Protein AF-A0A7W1PWN9-F1 (afdb_monomer_lite)

Structure (mmCIF, N/CA/C/O backbone):
data_AF-A0A7W1PWN9-F1
#
_entry.id   AF-A0A7W1PWN9-F1
#
loop_
_atom_site.group_PDB
_atom_site.id
_atom_site.type_symbol
_atom_site.label_atom_id
_atom_site.label_alt_id
_atom_site.label_comp_id
_atom_site.label_asym_id
_atom_site.label_entity_id
_atom_site.label_seq_id
_atom_site.pdbx_PDB_ins_code
_atom_site.Cartn_x
_atom_site.Cartn_y
_atom_site.Cartn_z
_atom_site.occupancy
_atom_site.B_iso_or_equiv
_atom_site.auth_seq_id
_atom_site.auth_comp_id
_atom_site.auth_asym_id
_atom_site.auth_atom_id
_atom_site.pdbx_PDB_model_num
ATOM 1 N N . MET A 1 1 ? 19.430 -50.208 18.949 1.00 43.25 1 MET A N 1
ATOM 2 C CA . MET A 1 1 ? 19.069 -48.952 19.650 1.00 43.25 1 MET A CA 1
ATOM 3 C C . MET A 1 1 ? 19.748 -47.761 18.970 1.00 43.25 1 MET A C 1
ATOM 5 O O . MET A 1 1 ? 20.871 -47.446 19.319 1.00 43.25 1 MET A O 1
ATOM 9 N N . LYS A 1 2 ? 19.120 -47.139 17.961 1.00 45.81 2 LYS A N 1
ATOM 10 C CA . LYS A 1 2 ? 19.575 -45.882 17.320 1.00 45.81 2 LYS A CA 1
ATOM 11 C C . LYS A 1 2 ? 18.376 -45.198 16.641 1.00 45.81 2 LYS A C 1
ATOM 13 O O . LYS A 1 2 ? 18.218 -45.315 15.436 1.00 45.81 2 LYS A O 1
ATOM 18 N N . LYS A 1 3 ? 17.477 -44.571 17.411 1.00 45.66 3 LYS A N 1
ATOM 19 C CA . LYS A 1 3 ? 16.342 -43.772 16.882 1.00 45.66 3 LYS A CA 1
ATOM 20 C C . LYS A 1 3 ? 15.897 -42.646 17.838 1.00 45.66 3 LYS A C 1
ATOM 22 O O . LYS A 1 3 ? 14.710 -42.392 17.971 1.00 45.66 3 LYS A O 1
ATOM 27 N N . GLN A 1 4 ? 16.824 -41.978 18.530 1.00 49.12 4 GLN A N 1
ATOM 28 C CA . GLN A 1 4 ? 16.455 -40.858 19.421 1.00 49.12 4 GLN A CA 1
ATOM 29 C C . GLN A 1 4 ? 17.243 -39.554 19.221 1.00 49.12 4 GLN A C 1
ATOM 31 O O . GLN A 1 4 ? 16.938 -38.571 19.880 1.00 49.12 4 GLN A O 1
ATOM 36 N N . PHE A 1 5 ? 18.174 -39.475 18.264 1.00 42.44 5 PHE A N 1
ATOM 37 C CA . PHE A 1 5 ? 19.001 -38.268 18.088 1.00 42.44 5 PHE A CA 1
ATOM 38 C C . PHE A 1 5 ? 18.527 -37.262 17.021 1.00 42.44 5 PHE A C 1
ATOM 40 O O . PHE A 1 5 ? 19.136 -36.208 16.893 1.00 42.44 5 PHE A O 1
ATOM 47 N N . SER A 1 6 ? 17.429 -37.513 16.296 1.00 42.47 6 SER A N 1
ATOM 48 C CA . SER A 1 6 ? 16.976 -36.604 15.217 1.00 42.47 6 SER A CA 1
ATOM 49 C C . SER A 1 6 ? 15.928 -35.561 15.613 1.00 42.47 6 SER A C 1
ATOM 51 O O . SER A 1 6 ? 15.641 -34.685 14.806 1.00 42.47 6 SER A O 1
ATOM 53 N N . ILE A 1 7 ? 15.356 -35.613 16.820 1.00 44.19 7 ILE A N 1
ATOM 54 C CA . ILE A 1 7 ? 14.262 -34.693 17.198 1.00 44.19 7 ILE A CA 1
ATOM 55 C C . ILE A 1 7 ? 14.793 -33.396 17.836 1.00 44.19 7 ILE A C 1
ATOM 57 O O . ILE A 1 7 ? 14.162 -32.351 17.720 1.00 44.19 7 ILE A O 1
ATOM 61 N N . ILE A 1 8 ? 15.996 -33.410 18.421 1.00 41.19 8 ILE A N 1
ATOM 62 C CA . ILE A 1 8 ? 16.571 -32.224 19.084 1.00 41.19 8 ILE A CA 1
ATOM 63 C C . ILE A 1 8 ? 17.154 -31.219 18.070 1.00 41.19 8 ILE A C 1
ATOM 65 O O . ILE A 1 8 ? 17.177 -30.022 18.338 1.00 41.19 8 ILE A O 1
ATOM 69 N N . PHE A 1 9 ? 17.540 -31.657 16.866 1.00 37.50 9 PHE A N 1
ATOM 70 C CA . PHE A 1 9 ? 18.133 -30.761 15.861 1.00 37.50 9 PHE A CA 1
ATOM 71 C C . PHE A 1 9 ? 17.102 -29.930 15.073 1.00 37.50 9 PHE A C 1
ATOM 73 O O . PHE A 1 9 ? 17.452 -28.899 14.510 1.00 37.50 9 PHE A O 1
ATOM 80 N N . TRP A 1 10 ? 15.821 -30.321 15.076 1.00 37.91 10 TRP A N 1
ATOM 81 C CA . TRP A 1 10 ? 14.744 -29.562 14.418 1.00 37.91 10 TRP A CA 1
ATOM 82 C C . TRP A 1 10 ? 14.137 -28.455 15.294 1.00 37.91 10 TRP A C 1
ATOM 84 O O . TRP A 1 10 ? 13.434 -27.589 14.783 1.00 37.91 10 TRP A O 1
ATOM 94 N N . LEU A 1 11 ? 14.428 -28.443 16.599 1.00 34.12 11 LEU A N 1
ATOM 95 C CA . LEU A 1 11 ? 13.884 -27.457 17.545 1.00 34.12 11 LEU A CA 1
ATOM 96 C C . LEU A 1 11 ? 14.826 -26.271 17.817 1.00 34.12 11 LEU A C 1
ATOM 98 O O . LEU A 1 11 ? 14.411 -25.292 18.425 1.00 34.12 11 LEU A O 1
ATOM 102 N N . ILE A 1 12 ? 16.070 -26.325 17.327 1.00 35.50 12 ILE A N 1
ATOM 103 C CA . ILE A 1 12 ? 17.078 -25.264 17.518 1.00 35.50 12 ILE A CA 1
ATOM 104 C C . ILE A 1 12 ? 17.145 -24.305 16.308 1.00 35.50 12 ILE A C 1
ATOM 106 O O . ILE A 1 12 ? 17.687 -23.209 16.414 1.00 35.50 12 ILE A O 1
ATOM 110 N N . ALA A 1 13 ? 16.496 -24.626 15.182 1.00 36.31 13 ALA A N 1
ATOM 111 C CA . ALA A 1 13 ? 16.464 -23.765 13.990 1.00 36.31 13 ALA A CA 1
ATOM 112 C C . ALA A 1 13 ? 15.528 -22.534 14.096 1.00 36.31 13 ALA A C 1
ATOM 114 O O . ALA A 1 13 ? 15.447 -21.746 13.157 1.00 36.31 13 ALA A O 1
ATOM 115 N N . PHE A 1 14 ? 14.836 -22.338 15.225 1.00 39.66 14 PHE A N 1
ATOM 116 C CA . PHE A 1 14 ? 13.895 -21.223 15.433 1.00 39.66 14 PHE A CA 1
ATOM 117 C C . PHE A 1 14 ? 14.300 -20.240 16.544 1.00 39.66 14 PHE A C 1
ATOM 119 O O . PHE A 1 14 ? 13.480 -19.442 16.990 1.00 39.66 14 PHE A O 1
ATOM 126 N N . LEU A 1 15 ? 15.568 -20.250 16.964 1.00 33.47 15 LEU A N 1
ATOM 127 C CA . LEU A 1 15 ? 16.151 -19.237 17.855 1.00 33.47 15 LEU A CA 1
ATOM 128 C C . LEU A 1 15 ? 17.070 -18.291 17.068 1.00 33.47 15 LEU A C 1
ATOM 130 O O . LEU A 1 15 ? 18.231 -18.095 17.413 1.00 33.47 15 LEU A O 1
ATOM 134 N N . VAL A 1 16 ? 16.561 -17.710 15.980 1.00 44.53 16 VAL A N 1
ATOM 135 C CA . VAL A 1 16 ? 17.180 -16.495 15.433 1.00 44.53 16 VAL A CA 1
ATOM 136 C C . VAL A 1 16 ? 16.675 -15.341 16.300 1.00 44.53 16 VAL A C 1
ATOM 138 O O . VAL A 1 16 ? 15.454 -15.221 16.439 1.00 44.53 16 VAL A O 1
ATOM 141 N N . PRO A 1 17 ? 17.549 -14.526 16.920 1.00 44.28 17 PRO A N 1
ATOM 142 C CA . PRO A 1 17 ? 17.107 -13.388 17.713 1.00 44.28 17 PRO A CA 1
ATOM 143 C C . PRO A 1 17 ? 16.264 -12.468 16.828 1.00 44.28 17 PRO A C 1
ATOM 145 O O . PRO A 1 17 ? 16.732 -11.949 15.815 1.00 44.28 17 PRO A O 1
ATOM 148 N N . LEU A 1 18 ? 14.993 -12.325 17.193 1.00 54.34 18 LEU A N 1
ATOM 149 C CA . LEU A 1 18 ? 14.100 -11.339 16.609 1.00 54.34 18 LEU A CA 1
ATOM 150 C C . LEU A 1 18 ? 14.580 -9.965 17.068 1.00 54.34 18 LEU A C 1
ATOM 152 O O . LEU A 1 18 ? 14.357 -9.577 18.214 1.00 54.34 18 LEU A O 1
ATOM 156 N N . ASN A 1 19 ? 15.268 -9.251 16.183 1.00 57.75 19 ASN A N 1
ATOM 157 C CA . ASN A 1 19 ? 15.686 -7.885 16.454 1.00 57.75 19 ASN A CA 1
ATOM 158 C C . ASN A 1 19 ? 14.483 -6.963 16.230 1.00 57.75 19 ASN A C 1
ATOM 160 O O . ASN A 1 19 ? 13.931 -6.904 15.128 1.00 57.75 19 ASN A O 1
ATOM 164 N N . ILE A 1 20 ? 14.061 -6.268 17.287 1.00 61.59 20 ILE A N 1
ATOM 165 C CA . ILE A 1 20 ? 13.110 -5.158 17.177 1.00 61.59 20 ILE A CA 1
ATOM 166 C C . ILE A 1 20 ? 13.877 -4.007 16.528 1.00 61.59 20 ILE A C 1
ATOM 168 O O . ILE A 1 20 ? 14.854 -3.525 17.098 1.00 61.59 20 ILE A O 1
ATOM 172 N N . LEU A 1 21 ? 13.472 -3.606 15.323 1.00 59.22 21 LEU A N 1
ATOM 173 C CA . LEU A 1 21 ? 14.157 -2.562 14.561 1.00 59.22 21 LEU A CA 1
ATOM 174 C C . LEU A 1 21 ? 13.755 -1.165 15.061 1.00 59.22 21 LEU A C 1
ATOM 176 O O . LEU A 1 21 ? 14.594 -0.275 15.173 1.00 59.22 21 LEU A O 1
ATOM 180 N N . LYS A 1 22 ? 12.462 -0.980 15.366 1.00 69.38 22 LYS A N 1
ATOM 181 C CA . LYS A 1 22 ? 11.871 0.270 15.864 1.00 69.38 22 LYS A CA 1
ATOM 182 C C . LYS A 1 22 ? 10.485 0.002 16.468 1.00 69.38 22 LYS A C 1
ATOM 184 O O . LYS A 1 22 ? 9.748 -0.840 15.952 1.00 69.38 22 LYS A O 1
ATOM 189 N N . ALA A 1 23 ? 10.126 0.736 17.522 1.00 74.69 23 ALA A N 1
ATOM 190 C CA . ALA A 1 23 ? 8.740 0.887 17.962 1.00 74.69 23 ALA A CA 1
ATOM 191 C C . ALA A 1 23 ? 8.132 2.111 17.256 1.00 74.69 23 ALA A C 1
ATOM 193 O O . ALA A 1 23 ? 8.705 3.204 17.286 1.00 74.69 23 ALA A O 1
ATOM 194 N N . GLN A 1 24 ? 7.008 1.922 16.570 1.00 80.06 24 GLN A N 1
ATOM 195 C CA . GLN A 1 24 ? 6.232 2.979 15.930 1.00 80.06 24 GLN A CA 1
ATOM 196 C C . GLN A 1 24 ? 4.987 3.241 16.778 1.00 80.06 24 GLN A C 1
ATOM 198 O O . GLN A 1 24 ? 4.214 2.324 17.036 1.00 80.06 24 GLN A O 1
ATOM 203 N N . VAL A 1 25 ? 4.779 4.490 17.195 1.00 80.19 25 VAL A N 1
ATOM 204 C CA . VAL A 1 25 ? 3.531 4.909 17.843 1.00 80.19 25 VAL A CA 1
ATOM 205 C C . VAL A 1 25 ? 2.612 5.497 16.781 1.00 80.19 25 VAL A C 1
ATOM 207 O O . VAL A 1 25 ? 3.029 6.365 16.012 1.00 80.19 25 VAL A O 1
ATOM 210 N N . VAL A 1 26 ? 1.374 5.011 16.721 1.00 80.56 26 VAL A N 1
ATOM 211 C CA . VAL A 1 26 ? 0.345 5.500 15.796 1.00 80.56 26 VAL A CA 1
ATOM 212 C C . VAL A 1 26 ? -0.849 6.003 16.586 1.00 80.56 26 VAL A C 1
ATOM 214 O O . VAL A 1 26 ? -1.314 5.333 17.505 1.00 80.56 26 VAL A O 1
ATOM 217 N N . TYR A 1 27 ? -1.331 7.191 16.230 1.00 76.69 27 TYR A N 1
ATOM 218 C CA . TYR A 1 27 ? -2.396 7.886 16.943 1.00 76.69 27 TYR A CA 1
ATOM 219 C C . TYR A 1 27 ? -3.715 7.812 16.180 1.00 76.69 27 TYR A C 1
ATOM 221 O O . TYR A 1 27 ? -3.775 8.085 14.981 1.00 76.69 27 TYR A O 1
ATOM 229 N N . ASP A 1 28 ? -4.779 7.498 16.908 1.00 78.62 28 ASP A N 1
ATOM 230 C CA . ASP A 1 28 ? -6.151 7.703 16.475 1.00 78.62 28 ASP A CA 1
ATOM 231 C C . ASP A 1 28 ? -6.629 9.075 16.952 1.00 78.62 28 ASP A C 1
ATOM 233 O O . ASP A 1 28 ? -6.961 9.285 18.122 1.00 78.62 28 ASP A O 1
ATOM 237 N N . VAL A 1 29 ? -6.690 10.014 16.012 1.00 70.12 29 VAL A N 1
ATOM 238 C CA . VAL A 1 29 ? -7.085 11.406 16.264 1.00 70.12 29 VAL A CA 1
ATOM 239 C C . VAL A 1 29 ? -8.560 11.565 16.656 1.00 70.12 29 VAL A C 1
ATOM 241 O O . VAL A 1 29 ? -8.949 12.621 17.148 1.00 70.12 29 VAL A O 1
ATOM 244 N N . PHE A 1 30 ? -9.397 10.543 16.452 1.00 72.38 30 PHE A N 1
ATOM 245 C CA . PHE A 1 30 ? -10.825 10.593 16.783 1.00 72.38 30 PHE A CA 1
ATOM 246 C C . PHE A 1 30 ? -11.138 10.041 18.166 1.00 72.38 30 PHE A C 1
ATOM 248 O O . PHE A 1 30 ? -12.109 10.472 18.789 1.00 72.38 30 PHE A O 1
ATOM 255 N N . SER A 1 31 ? -10.352 9.070 18.628 1.00 73.19 31 SER A N 1
ATOM 256 C CA . SER A 1 31 ? -10.475 8.508 19.976 1.00 73.19 31 SER A CA 1
ATOM 257 C C . SER A 1 31 ? -9.462 9.091 20.963 1.00 73.19 31 SER A C 1
ATOM 259 O O . SER A 1 31 ? -9.601 8.857 22.162 1.00 73.19 31 SER A O 1
ATOM 261 N N . ASN A 1 32 ? -8.491 9.872 20.475 1.00 72.56 32 ASN A N 1
ATOM 262 C CA . ASN A 1 32 ? -7.359 10.386 21.244 1.00 72.56 32 ASN A CA 1
ATOM 263 C C . ASN A 1 32 ? -6.583 9.253 21.943 1.00 72.56 32 ASN A C 1
ATOM 265 O O . ASN A 1 32 ? -6.228 9.340 23.119 1.00 72.56 32 ASN A O 1
ATOM 269 N N . GLN A 1 33 ? -6.383 8.151 21.218 1.00 78.12 33 GLN A N 1
ATOM 270 C CA . GLN A 1 33 ? -5.660 6.970 21.682 1.00 78.12 33 GLN A CA 1
ATOM 271 C C . GLN A 1 33 ? -4.414 6.755 20.835 1.00 78.12 33 GLN A C 1
ATOM 273 O O . GLN A 1 33 ? -4.395 7.071 19.647 1.00 78.12 33 GLN A O 1
ATOM 278 N N . SER A 1 34 ? -3.378 6.185 21.440 1.00 82.62 34 SER A N 1
ATOM 279 C CA . SER A 1 34 ? -2.178 5.755 20.735 1.00 82.62 34 SER A CA 1
ATOM 280 C C . SER A 1 34 ? -2.016 4.244 20.823 1.00 82.62 34 SER A C 1
ATOM 282 O O . SER A 1 34 ? -2.431 3.604 21.790 1.00 82.62 34 SER A O 1
ATOM 284 N N . LEU A 1 35 ? -1.403 3.677 19.793 1.00 86.38 35 LEU A N 1
ATOM 285 C CA . LEU A 1 35 ? -1.032 2.277 19.722 1.00 86.38 35 LEU A CA 1
ATOM 286 C C . LEU A 1 35 ? 0.456 2.182 19.418 1.00 86.38 35 LEU A C 1
ATOM 288 O O . LEU A 1 35 ? 0.930 2.710 18.412 1.00 86.38 35 LEU A O 1
ATOM 292 N N . GLU A 1 36 ? 1.182 1.479 20.277 1.00 89.50 36 GLU A N 1
ATOM 293 C CA . GLU A 1 36 ? 2.557 1.089 20.003 1.00 89.50 36 GLU A CA 1
ATOM 294 C C . GLU A 1 36 ? 2.570 -0.171 19.135 1.00 89.50 36 GLU A C 1
ATOM 296 O O . GLU A 1 36 ? 1.891 -1.160 19.423 1.00 89.50 36 GLU A O 1
ATOM 301 N N . VAL A 1 37 ? 3.356 -0.139 18.065 1.00 89.31 37 VAL A N 1
ATOM 302 C CA . VAL A 1 37 ? 3.551 -1.256 17.146 1.00 89.31 37 VAL A CA 1
ATOM 303 C C . VAL A 1 37 ? 5.041 -1.514 16.997 1.00 89.31 37 VAL A C 1
ATOM 305 O O . VAL A 1 37 ? 5.812 -0.625 16.640 1.00 89.31 37 VAL A O 1
ATOM 308 N N . ASN A 1 38 ? 5.453 -2.753 17.239 1.00 91.31 38 ASN A N 1
ATOM 309 C CA . ASN A 1 38 ? 6.831 -3.178 17.043 1.00 91.31 38 ASN A CA 1
ATOM 310 C C . ASN A 1 38 ? 7.037 -3.627 15.601 1.00 91.31 38 ASN A C 1
ATOM 312 O O . ASN A 1 38 ? 6.230 -4.388 15.069 1.00 91.31 38 ASN A O 1
ATOM 316 N N . ILE A 1 39 ? 8.144 -3.211 14.991 1.00 88.81 39 ILE A N 1
ATOM 317 C CA . ILE A 1 39 ? 8.587 -3.736 13.699 1.00 88.81 39 ILE A CA 1
ATOM 318 C C . ILE A 1 39 ? 9.751 -4.696 13.935 1.00 88.81 39 ILE A C 1
ATOM 320 O O . ILE A 1 39 ? 10.793 -4.313 14.475 1.00 88.81 39 ILE A O 1
ATOM 324 N N . TYR A 1 40 ? 9.566 -5.952 13.538 1.00 89.12 40 TYR A N 1
ATOM 325 C CA . TYR A 1 40 ? 10.590 -6.988 13.618 1.00 89.12 40 TYR A CA 1
ATOM 326 C C . TYR A 1 40 ? 11.311 -7.140 12.290 1.00 89.12 40 TYR A C 1
ATOM 328 O O . TYR A 1 40 ? 10.656 -7.229 11.255 1.00 89.12 40 TYR A O 1
ATOM 336 N N . TYR A 1 41 ? 12.639 -7.251 12.350 1.00 89.19 41 TYR A N 1
ATOM 337 C CA . TYR A 1 41 ? 13.498 -7.477 11.191 1.00 89.19 41 TYR A CA 1
ATOM 338 C C . TYR A 1 41 ? 14.046 -8.899 11.158 1.00 89.19 41 TYR A C 1
ATOM 340 O O . TYR A 1 41 ? 14.486 -9.446 12.176 1.00 89.19 41 TYR A O 1
ATOM 348 N N . LYS A 1 42 ? 14.083 -9.478 9.958 1.00 88.56 42 LYS A N 1
ATOM 349 C CA . LYS A 1 42 ? 14.722 -10.762 9.691 1.00 88.56 42 LYS A CA 1
ATOM 350 C C . LYS A 1 42 ? 15.298 -10.804 8.279 1.00 88.56 42 LYS A C 1
ATOM 352 O O . LYS A 1 42 ? 14.588 -10.580 7.308 1.00 88.56 42 LYS A O 1
ATOM 357 N N . GLU A 1 43 ? 16.558 -11.206 8.150 1.00 89.75 43 GLU A N 1
ATOM 358 C CA . GLU A 1 43 ? 17.090 -11.674 6.866 1.00 89.75 43 GLU A CA 1
ATOM 359 C C . GLU A 1 43 ? 16.751 -13.145 6.668 1.00 89.75 43 GLU A C 1
ATOM 361 O O . GLU A 1 43 ? 16.925 -13.967 7.574 1.00 89.75 43 GLU A O 1
ATOM 366 N N . MET A 1 44 ? 16.319 -13.504 5.463 1.00 88.69 44 MET A N 1
ATOM 367 C CA . MET A 1 44 ? 16.129 -14.900 5.094 1.00 88.69 44 MET A CA 1
ATOM 368 C C . MET A 1 44 ? 16.637 -15.195 3.689 1.00 88.69 44 MET A C 1
ATOM 370 O O . MET A 1 44 ? 16.607 -14.348 2.802 1.00 88.69 44 MET A O 1
ATOM 374 N N . ILE A 1 45 ? 17.105 -16.425 3.495 1.00 88.94 45 ILE A N 1
ATOM 375 C CA . ILE A 1 45 ? 17.400 -16.988 2.178 1.00 88.94 45 ILE A CA 1
ATOM 376 C C . ILE A 1 45 ? 16.221 -17.908 1.854 1.00 88.94 45 ILE A C 1
ATOM 378 O O . ILE A 1 45 ? 16.082 -18.937 2.520 1.00 88.94 45 ILE A O 1
ATOM 382 N N . PRO A 1 46 ? 15.329 -17.537 0.919 1.00 88.44 46 PRO A N 1
ATOM 383 C CA . PRO A 1 46 ? 14.209 -18.392 0.549 1.00 88.44 46 PRO A CA 1
ATOM 384 C C . PRO A 1 46 ? 14.706 -19.726 -0.013 1.00 88.44 46 PRO A C 1
ATOM 386 O O . PRO A 1 46 ? 15.627 -19.764 -0.823 1.00 88.44 46 PRO A O 1
ATOM 389 N N . GLU A 1 47 ? 14.076 -20.827 0.395 1.00 87.69 47 GLU A N 1
ATOM 390 C CA . GLU A 1 47 ? 14.385 -22.164 -0.139 1.00 87.69 47 GLU A CA 1
ATOM 391 C C . GLU A 1 47 ? 13.841 -22.360 -1.564 1.00 87.69 47 GLU A C 1
ATOM 393 O O . GLU A 1 47 ? 14.218 -23.297 -2.266 1.00 87.69 47 GLU A O 1
ATOM 398 N N . GLN A 1 48 ? 12.923 -21.489 -1.985 1.00 86.12 48 GLN A N 1
ATOM 399 C CA . GLN A 1 48 ? 12.225 -21.605 -3.253 1.00 86.12 48 GLN A CA 1
ATOM 400 C C . GLN A 1 48 ? 13.118 -21.188 -4.434 1.00 86.12 48 GLN A C 1
ATOM 402 O O . GLN A 1 48 ? 13.696 -20.104 -4.402 1.00 86.12 48 GLN A O 1
ATOM 407 N N . PRO A 1 49 ? 13.177 -21.976 -5.525 1.00 86.31 49 PRO A N 1
ATOM 408 C CA . PRO A 1 49 ? 14.114 -21.738 -6.629 1.00 86.31 49 PRO A CA 1
ATOM 409 C C . PRO A 1 49 ? 13.791 -20.491 -7.467 1.00 86.31 49 PRO A C 1
ATOM 411 O O . PRO A 1 49 ? 14.655 -19.996 -8.192 1.00 86.31 49 PRO A O 1
ATOM 414 N N . PHE A 1 50 ? 12.554 -19.990 -7.392 1.00 85.00 50 PHE A N 1
ATOM 415 C CA . PHE A 1 50 ? 12.100 -18.814 -8.136 1.00 85.00 50 PHE A CA 1
ATOM 416 C C . PHE A 1 50 ? 12.498 -17.483 -7.476 1.00 85.00 50 PHE A C 1
ATOM 418 O O . PHE A 1 50 ? 12.375 -16.441 -8.113 1.00 85.00 50 PHE A O 1
ATOM 425 N N . ILE A 1 51 ? 13.014 -17.497 -6.239 1.00 84.88 51 ILE A N 1
ATOM 426 C CA . ILE A 1 51 ? 13.593 -16.314 -5.590 1.00 84.88 51 ILE A CA 1
ATOM 427 C C . ILE A 1 51 ? 15.086 -16.540 -5.409 1.00 84.88 51 ILE A C 1
ATOM 429 O O . ILE A 1 51 ? 15.523 -17.568 -4.902 1.00 84.88 51 ILE A O 1
ATOM 433 N N . LYS A 1 52 ? 15.885 -15.559 -5.825 1.00 84.25 52 LYS A N 1
ATOM 434 C CA . LYS A 1 52 ? 17.342 -15.617 -5.732 1.00 84.25 52 LYS A CA 1
ATOM 435 C C . LYS A 1 52 ? 17.846 -14.645 -4.678 1.00 84.25 52 LYS A C 1
ATOM 437 O O . LYS A 1 52 ? 17.424 -13.494 -4.638 1.00 84.25 52 LYS A O 1
ATOM 442 N N . GLY A 1 53 ? 18.832 -15.091 -3.905 1.00 84.69 53 GLY A N 1
ATOM 443 C CA . GLY A 1 53 ? 19.535 -14.253 -2.938 1.00 84.69 53 GLY A CA 1
ATOM 444 C C . GLY A 1 53 ? 18.821 -14.124 -1.595 1.00 84.69 53 GLY A C 1
ATOM 445 O O . GLY A 1 53 ? 17.936 -14.907 -1.254 1.00 84.69 53 GLY A O 1
ATOM 446 N N . LYS A 1 54 ? 19.279 -13.154 -0.803 1.00 89.38 54 LYS A N 1
ATOM 447 C CA . LYS A 1 54 ? 18.687 -12.817 0.490 1.00 89.38 54 LYS A CA 1
ATOM 448 C C . LYS A 1 54 ? 17.505 -11.874 0.295 1.00 89.38 54 LYS A C 1
ATOM 450 O O . LYS A 1 54 ? 17.585 -10.956 -0.519 1.00 89.38 54 LYS A O 1
ATOM 455 N N . VAL A 1 55 ? 16.471 -12.076 1.101 1.00 91.50 55 VAL A N 1
ATOM 456 C CA . VAL A 1 55 ? 15.344 -11.159 1.238 1.00 91.50 55 VAL A CA 1
ATOM 457 C C . VAL A 1 55 ? 15.326 -10.618 2.660 1.00 91.50 55 VAL A C 1
ATOM 459 O O . VAL A 1 55 ? 15.337 -11.382 3.629 1.00 91.50 55 VAL A O 1
ATOM 462 N N . GLU A 1 56 ? 15.302 -9.298 2.770 1.00 93.25 56 GLU A N 1
ATOM 463 C CA . GLU A 1 56 ? 15.067 -8.579 4.018 1.00 93.25 56 GLU A CA 1
ATOM 464 C C . GLU A 1 56 ? 13.563 -8.556 4.305 1.00 93.25 56 GLU A C 1
ATOM 466 O O . GLU A 1 56 ? 12.759 -8.211 3.442 1.00 93.25 56 GLU A O 1
ATOM 471 N N . LEU A 1 57 ? 13.164 -8.957 5.505 1.00 92.81 57 LEU A N 1
ATOM 472 C CA . LEU A 1 57 ? 11.767 -9.052 5.905 1.00 92.81 57 LEU A CA 1
ATOM 473 C C . LEU A 1 57 ? 11.534 -8.196 7.145 1.00 92.81 57 LEU A C 1
ATOM 475 O O . LEU A 1 57 ? 12.092 -8.485 8.203 1.00 92.81 57 LEU A O 1
ATOM 479 N N . ASN A 1 58 ? 10.650 -7.210 7.023 1.00 92.38 58 ASN A N 1
ATOM 480 C CA . ASN A 1 58 ? 10.079 -6.488 8.148 1.00 92.38 58 ASN A CA 1
ATOM 481 C C . ASN A 1 58 ? 8.592 -6.806 8.279 1.00 92.38 58 ASN A C 1
ATOM 483 O O . ASN A 1 58 ? 7.846 -6.737 7.300 1.00 92.38 58 ASN A O 1
ATOM 487 N N . TYR A 1 59 ? 8.144 -7.131 9.487 1.00 90.50 59 TYR A N 1
ATOM 488 C CA . TYR A 1 59 ? 6.728 -7.353 9.772 1.00 90.50 59 TYR A CA 1
ATOM 489 C C . TYR A 1 59 ? 6.320 -6.717 11.097 1.00 90.50 59 TYR A C 1
ATOM 491 O O . TYR A 1 59 ? 7.105 -6.645 12.047 1.00 90.50 59 TYR A O 1
ATOM 499 N N . LEU A 1 60 ? 5.075 -6.243 11.141 1.00 92.25 60 LEU A N 1
ATOM 500 C CA . LEU A 1 60 ? 4.516 -5.631 12.336 1.00 92.25 60 LEU A CA 1
ATOM 501 C C . LEU A 1 60 ? 4.195 -6.672 13.407 1.00 92.25 60 LEU A C 1
ATOM 503 O O . LEU A 1 60 ? 3.894 -7.834 13.121 1.00 92.25 60 LEU A O 1
ATOM 507 N N . SER A 1 61 ? 4.202 -6.219 14.652 1.00 92.44 61 SER A N 1
ATOM 508 C CA . SER A 1 61 ? 3.728 -6.968 15.798 1.00 92.44 61 SER A CA 1
ATOM 509 C C . SER A 1 61 ? 3.176 -6.025 16.850 1.00 92.44 61 SER A C 1
ATOM 511 O O . SER A 1 61 ? 3.859 -5.131 17.345 1.00 92.44 61 SER A O 1
ATOM 513 N N . LEU A 1 62 ? 1.948 -6.291 17.258 1.00 93.31 62 LEU A N 1
ATOM 514 C CA . LEU A 1 62 ? 1.316 -5.648 18.394 1.00 93.31 62 LEU A CA 1
ATOM 515 C C . LEU A 1 62 ? 1.915 -6.213 19.695 1.00 93.31 62 LEU A C 1
ATOM 517 O O . LEU A 1 62 ? 2.057 -7.439 19.797 1.00 93.31 62 LEU A O 1
ATOM 521 N N . PRO A 1 63 ? 2.283 -5.361 20.670 1.00 87.00 63 PRO A N 1
ATOM 522 C CA . PRO A 1 63 ? 2.866 -5.790 21.944 1.00 87.00 63 PRO A CA 1
ATOM 523 C C . PRO A 1 63 ? 1.840 -6.465 22.863 1.00 87.00 63 PRO A C 1
ATOM 525 O O . PRO A 1 63 ? 2.203 -7.223 23.763 1.00 87.00 63 PRO A O 1
ATOM 528 N N . GLU A 1 64 ? 0.551 -6.209 22.643 1.00 86.00 64 GLU A N 1
ATOM 529 C CA . GLU A 1 64 ? -0.522 -6.764 23.454 1.00 86.00 64 GLU A CA 1
ATOM 530 C C . GLU A 1 64 ? -0.614 -8.294 23.363 1.00 86.00 64 GLU A C 1
ATOM 532 O O . GLU A 1 64 ? -0.529 -8.903 22.297 1.00 86.00 64 GLU A O 1
ATOM 537 N N . ASN A 1 65 ? -0.894 -8.934 24.498 1.00 86.62 65 ASN A N 1
ATOM 538 C CA . ASN A 1 65 ? -1.018 -10.390 24.604 1.00 86.62 65 ASN A CA 1
ATOM 539 C C . ASN A 1 65 ? -2.475 -10.882 24.449 1.00 86.62 65 ASN A C 1
ATOM 541 O O . ASN A 1 65 ? -2.858 -11.906 25.023 1.00 86.62 65 ASN A O 1
ATOM 545 N N . THR A 1 66 ? -3.311 -10.151 23.706 1.00 93.88 66 THR A N 1
ATOM 546 C CA . THR A 1 66 ? -4.709 -10.529 23.445 1.00 93.88 66 THR A CA 1
ATOM 547 C C . THR A 1 66 ? -4.803 -11.582 22.335 1.00 93.88 66 THR A C 1
ATOM 549 O O . THR A 1 66 ? -3.891 -11.754 21.523 1.00 93.88 66 THR A O 1
ATOM 552 N N . ALA A 1 67 ? -5.918 -12.320 22.279 1.00 95.75 67 ALA A N 1
ATOM 553 C CA . ALA A 1 67 ? -6.155 -13.282 21.198 1.00 95.75 67 ALA A CA 1
ATOM 554 C C . ALA A 1 67 ? -6.216 -12.590 19.823 1.00 95.75 67 ALA A C 1
ATOM 556 O O . ALA A 1 67 ? -5.659 -13.103 18.853 1.00 95.75 67 ALA A O 1
ATOM 557 N N . ALA A 1 68 ? -6.833 -11.405 19.764 1.00 95.50 68 ALA A N 1
ATOM 558 C CA . ALA A 1 68 ? -6.899 -10.587 18.560 1.00 95.50 68 ALA A CA 1
ATOM 559 C C . ALA A 1 68 ? -5.502 -10.132 18.108 1.00 95.50 68 ALA A C 1
ATOM 561 O O . ALA A 1 68 ? -5.142 -10.363 16.955 1.00 95.50 68 ALA A O 1
ATOM 562 N N . ALA A 1 69 ? -4.681 -9.594 19.017 1.00 95.50 69 ALA A N 1
ATOM 563 C CA . ALA A 1 69 ? -3.318 -9.163 18.707 1.00 95.50 69 ALA A CA 1
ATOM 564 C C . ALA A 1 69 ? -2.441 -10.317 18.200 1.00 95.50 69 ALA A C 1
ATOM 566 O O . ALA A 1 69 ? -1.800 -10.200 17.157 1.00 95.50 69 ALA A O 1
ATOM 567 N N . LYS A 1 70 ? -2.489 -11.486 18.855 1.00 95.69 70 LYS A N 1
ATOM 568 C CA . LYS A 1 70 ? -1.794 -12.696 18.371 1.00 95.69 70 LYS A CA 1
ATOM 569 C C . LYS A 1 70 ? -2.239 -13.108 16.972 1.00 95.69 70 LYS A C 1
ATOM 571 O O . LYS A 1 70 ? -1.407 -13.505 16.157 1.00 95.69 70 LYS A O 1
ATOM 576 N N . SER A 1 71 ? -3.543 -13.034 16.706 1.00 96.81 71 SER A N 1
ATOM 577 C CA . SER A 1 71 ? -4.113 -13.353 15.397 1.00 96.81 71 SER A CA 1
ATOM 578 C C . SER A 1 71 ? -3.611 -12.391 14.317 1.00 96.81 71 SER A C 1
ATOM 580 O O . SER A 1 71 ? -3.231 -12.841 13.236 1.00 96.81 71 SER A O 1
ATOM 582 N N . ILE A 1 72 ? -3.555 -11.089 14.619 1.00 97.19 72 ILE A N 1
ATOM 583 C CA . ILE A 1 72 ? -3.046 -10.052 13.711 1.00 97.19 72 ILE A CA 1
ATOM 584 C C . ILE A 1 72 ? -1.562 -10.268 13.431 1.00 97.19 72 ILE A C 1
ATOM 586 O O . ILE A 1 72 ? -1.182 -10.341 12.267 1.00 97.19 72 ILE A O 1
ATOM 590 N N . ASN A 1 73 ? -0.741 -10.449 14.470 1.00 95.19 73 ASN A N 1
ATOM 591 C CA . ASN A 1 73 ? 0.703 -10.667 14.332 1.00 95.19 73 ASN A CA 1
ATOM 592 C C . ASN A 1 73 ? 0.993 -11.879 13.438 1.00 95.19 73 ASN A C 1
ATOM 594 O O . ASN A 1 73 ? 1.834 -11.818 12.542 1.00 95.19 73 ASN A O 1
ATOM 598 N N . LYS A 1 74 ? 0.248 -12.976 13.643 1.00 95.38 74 LYS A N 1
ATOM 599 C CA . LYS A 1 74 ? 0.356 -14.172 12.807 1.00 95.38 74 LYS A CA 1
ATOM 600 C C . LYS A 1 74 ? -0.049 -13.892 11.359 1.00 95.38 74 LYS A C 1
ATOM 602 O O . LYS A 1 74 ? 0.712 -14.219 10.459 1.00 95.38 74 LYS A O 1
ATOM 607 N N . GLN A 1 75 ? -1.216 -13.291 11.129 1.00 97.12 75 GLN A N 1
ATOM 608 C CA . GLN A 1 75 ? -1.701 -13.013 9.773 1.00 97.12 75 GLN A CA 1
ATOM 609 C C . GLN A 1 75 ? -0.786 -12.043 9.017 1.00 97.12 75 GLN A C 1
ATOM 611 O O . GLN A 1 75 ? -0.501 -12.287 7.851 1.00 97.12 75 GLN A O 1
ATOM 616 N N . ALA A 1 76 ? -0.285 -10.986 9.662 1.00 94.69 76 ALA A N 1
ATOM 617 C CA . ALA A 1 76 ? 0.654 -10.048 9.050 1.00 94.69 76 ALA A CA 1
ATOM 618 C C . ALA A 1 76 ? 1.947 -10.756 8.614 1.00 94.69 76 ALA A C 1
ATOM 620 O O . ALA A 1 76 ? 2.373 -10.616 7.468 1.00 94.69 76 ALA A O 1
ATOM 621 N N . MET A 1 77 ? 2.520 -11.594 9.487 1.00 94.00 77 MET A N 1
ATOM 622 C CA . MET A 1 77 ? 3.690 -12.408 9.148 1.00 94.00 77 MET A CA 1
ATOM 623 C C . MET A 1 77 ? 3.390 -13.395 8.007 1.00 94.00 77 MET A C 1
ATOM 625 O O . MET A 1 77 ? 4.168 -13.487 7.057 1.00 94.00 77 MET A O 1
ATOM 629 N N . ASP A 1 78 ? 2.262 -14.109 8.071 1.00 95.19 78 ASP A N 1
ATOM 630 C CA . ASP A 1 78 ? 1.848 -15.078 7.049 1.00 95.19 78 ASP A CA 1
ATOM 631 C C . ASP A 1 78 ? 1.667 -14.404 5.676 1.00 95.19 78 ASP A C 1
ATOM 633 O O . ASP A 1 78 ? 2.057 -14.974 4.655 1.00 95.19 78 ASP A O 1
ATOM 637 N N . ILE A 1 79 ? 1.138 -13.175 5.635 1.00 95.44 79 ILE A N 1
ATOM 638 C CA . ILE A 1 79 ? 1.009 -12.381 4.405 1.00 95.44 79 ILE A CA 1
ATOM 639 C C . ILE A 1 79 ? 2.387 -12.021 3.842 1.00 95.44 79 ILE A C 1
ATOM 641 O O . ILE A 1 79 ? 2.608 -12.209 2.645 1.00 95.44 79 ILE A O 1
ATOM 645 N N . CYS A 1 80 ? 3.328 -11.542 4.663 1.00 92.38 80 CYS A N 1
ATOM 646 C CA . CYS A 1 80 ? 4.669 -11.216 4.170 1.00 92.38 80 CYS A CA 1
ATOM 647 C C . CYS A 1 80 ? 5.394 -12.468 3.637 1.00 92.38 80 CYS A C 1
ATOM 649 O O . CYS A 1 80 ? 6.049 -12.424 2.596 1.00 92.38 80 CYS A O 1
ATOM 651 N N . LEU A 1 81 ? 5.226 -13.614 4.303 1.00 93.12 81 LEU A N 1
ATOM 652 C CA . LEU A 1 81 ? 5.821 -14.889 3.892 1.00 93.12 81 LEU A CA 1
ATOM 653 C C . LEU A 1 81 ? 5.132 -15.531 2.678 1.00 93.12 81 LEU A C 1
ATOM 655 O O . LEU A 1 81 ? 5.742 -16.365 2.003 1.00 93.12 81 LEU A O 1
ATOM 659 N N . LEU A 1 82 ? 3.883 -15.163 2.373 1.00 94.50 82 LEU A N 1
ATOM 660 C CA . LEU A 1 82 ? 3.110 -15.731 1.264 1.00 94.50 82 LEU A CA 1
ATOM 661 C C . LEU A 1 82 ? 3.871 -15.642 -0.064 1.00 94.50 82 LEU A C 1
ATOM 663 O O . LEU A 1 82 ? 3.967 -16.633 -0.787 1.00 94.50 82 LEU A O 1
ATOM 667 N N . TYR A 1 83 ? 4.439 -14.475 -0.360 1.00 91.75 83 TYR A N 1
ATOM 668 C CA . TYR A 1 83 ? 5.147 -14.196 -1.614 1.00 91.75 83 TYR A CA 1
ATOM 669 C C . TYR A 1 83 ? 6.510 -14.884 -1.697 1.00 91.75 83 TYR A C 1
ATOM 671 O O . TYR A 1 83 ? 7.032 -15.070 -2.791 1.00 91.75 83 TYR A O 1
ATOM 679 N N . LEU A 1 84 ? 7.065 -15.299 -0.556 1.00 91.94 84 LEU A N 1
ATOM 680 C CA . LEU A 1 84 ? 8.318 -16.049 -0.494 1.00 91.94 84 LEU A CA 1
ATOM 681 C C . LEU A 1 84 ? 8.100 -17.554 -0.640 1.00 91.94 84 LEU A C 1
ATOM 683 O O . LEU A 1 84 ? 8.954 -18.258 -1.167 1.00 91.94 84 LEU A O 1
ATOM 687 N N . ASN A 1 85 ? 6.942 -18.043 -0.193 1.00 92.19 85 ASN A N 1
ATOM 688 C CA . ASN A 1 85 ? 6.658 -19.471 -0.088 1.00 92.19 85 ASN A CA 1
ATOM 689 C C . ASN A 1 85 ? 5.708 -19.997 -1.174 1.00 92.19 85 ASN A C 1
ATOM 691 O O . ASN A 1 85 ? 5.552 -21.212 -1.307 1.00 92.19 85 ASN A O 1
ATOM 695 N N . LYS A 1 86 ? 5.025 -19.120 -1.922 1.00 94.31 86 LYS A N 1
ATOM 696 C CA . LYS A 1 86 ? 4.051 -19.503 -2.955 1.00 94.31 86 LYS A CA 1
ATOM 697 C C . LYS A 1 86 ? 4.396 -18.879 -4.301 1.00 94.31 86 LYS A C 1
ATOM 699 O O . LYS A 1 86 ? 4.177 -17.690 -4.516 1.00 94.31 86 LYS A O 1
ATOM 704 N N . GLU A 1 87 ? 4.810 -19.723 -5.243 1.00 93.62 87 GLU A N 1
ATOM 705 C CA . GLU A 1 87 ? 5.156 -19.328 -6.615 1.00 93.62 87 GLU A CA 1
ATOM 706 C C . GLU A 1 87 ? 4.042 -18.523 -7.295 1.00 93.62 87 GLU A C 1
ATOM 708 O O . GLU A 1 87 ? 4.286 -17.454 -7.839 1.00 93.62 87 GLU A O 1
ATOM 713 N N . ALA A 1 88 ? 2.786 -18.968 -7.190 1.00 95.12 88 ALA A N 1
ATOM 714 C CA . ALA A 1 88 ? 1.659 -18.257 -7.794 1.00 95.12 88 ALA A CA 1
ATOM 715 C C . ALA A 1 88 ? 1.454 -16.837 -7.229 1.00 95.12 88 ALA A C 1
ATOM 717 O O . ALA A 1 88 ? 0.988 -15.956 -7.950 1.00 95.12 88 ALA A O 1
ATOM 718 N N . ALA A 1 89 ? 1.773 -16.602 -5.950 1.00 94.69 89 ALA A N 1
ATOM 719 C CA . ALA A 1 89 ? 1.717 -15.264 -5.359 1.00 94.69 89 ALA A CA 1
ATOM 720 C C . ALA A 1 89 ? 2.900 -14.411 -5.836 1.00 94.69 89 ALA A C 1
ATOM 722 O O . ALA A 1 89 ? 2.710 -13.257 -6.215 1.00 94.69 89 ALA A O 1
ATOM 723 N N . TYR A 1 90 ? 4.095 -15.003 -5.891 1.00 93.75 90 TYR A N 1
ATOM 724 C CA . TYR A 1 90 ? 5.294 -14.358 -6.419 1.00 93.75 90 TYR A CA 1
ATOM 725 C C . TYR A 1 90 ? 5.140 -13.933 -7.886 1.00 93.75 90 TYR A C 1
ATOM 727 O O . TYR A 1 90 ? 5.435 -12.793 -8.226 1.00 93.75 90 TYR A O 1
ATOM 735 N N . LEU A 1 91 ? 4.621 -14.806 -8.754 1.00 93.31 91 LEU A N 1
ATOM 736 C CA . LEU A 1 91 ? 4.425 -14.502 -10.176 1.00 93.31 91 LEU A CA 1
ATOM 737 C C . LEU A 1 91 ? 3.431 -13.358 -10.398 1.00 93.31 91 LEU A C 1
ATOM 739 O O . LEU A 1 91 ? 3.638 -12.537 -11.288 1.00 93.31 91 LEU A O 1
ATOM 743 N N . LYS A 1 92 ? 2.376 -13.266 -9.576 1.00 95.00 92 LYS A N 1
ATOM 744 C CA . LYS A 1 92 ? 1.452 -12.120 -9.608 1.00 95.00 92 LYS A CA 1
ATOM 745 C C . LYS A 1 92 ? 2.174 -10.824 -9.250 1.00 95.00 92 LYS A C 1
ATOM 747 O O . LYS A 1 92 ? 2.098 -9.867 -10.011 1.00 95.00 92 LYS A O 1
ATOM 752 N N . LEU A 1 93 ? 2.937 -10.839 -8.159 1.00 94.75 93 LEU A N 1
ATOM 753 C CA . LEU A 1 93 ? 3.735 -9.694 -7.729 1.00 94.75 93 LEU A CA 1
ATOM 754 C C . LEU A 1 93 ? 4.758 -9.276 -8.802 1.00 94.75 93 LEU A C 1
ATOM 756 O O . LEU A 1 93 ? 4.920 -8.096 -9.095 1.00 94.75 93 LEU A O 1
ATOM 760 N N . HIS A 1 94 ? 5.412 -10.244 -9.445 1.00 92.25 94 HIS A N 1
ATOM 761 C CA . HIS A 1 94 ? 6.350 -9.985 -10.533 1.00 92.25 94 HIS A CA 1
ATOM 762 C C . HIS A 1 94 ? 5.661 -9.382 -11.769 1.00 92.25 94 HIS A C 1
ATOM 764 O O . HIS A 1 94 ? 6.227 -8.509 -12.422 1.00 92.25 94 HIS A O 1
ATOM 770 N N . ALA A 1 95 ? 4.440 -9.812 -12.099 1.00 93.56 95 ALA A N 1
ATOM 771 C CA . ALA A 1 95 ? 3.667 -9.223 -13.192 1.00 93.56 95 ALA A CA 1
ATOM 772 C C . ALA A 1 95 ? 3.280 -7.762 -12.903 1.00 93.56 95 ALA A C 1
ATOM 774 O O . ALA A 1 95 ? 3.308 -6.928 -13.804 1.00 93.56 95 ALA A O 1
ATOM 775 N N . GLU A 1 96 ? 2.956 -7.430 -11.652 1.00 94.62 96 GLU A N 1
ATOM 776 C CA . GLU A 1 96 ? 2.701 -6.047 -11.231 1.00 94.62 96 GLU A CA 1
ATOM 777 C C . GLU A 1 96 ? 3.965 -5.181 -11.325 1.00 94.62 96 GLU A C 1
ATOM 779 O O . GLU A 1 96 ? 3.919 -4.066 -11.842 1.00 94.62 96 GLU A O 1
ATOM 784 N N . MET A 1 97 ? 5.115 -5.724 -10.919 1.00 93.38 97 MET A N 1
ATOM 785 C CA . MET A 1 97 ? 6.419 -5.070 -11.066 1.00 93.38 97 MET A CA 1
ATOM 786 C C . MET A 1 97 ? 6.763 -4.821 -12.542 1.00 93.38 97 MET A C 1
ATOM 788 O O . MET A 1 97 ? 7.203 -3.725 -12.889 1.00 93.38 97 MET A O 1
ATOM 792 N N . ALA A 1 98 ? 6.497 -5.788 -13.425 1.00 91.06 98 ALA A N 1
ATOM 793 C CA . ALA A 1 98 ? 6.744 -5.651 -14.859 1.00 91.06 98 ALA A CA 1
ATOM 794 C C . ALA A 1 98 ? 5.955 -4.484 -15.482 1.00 91.06 98 ALA A C 1
ATOM 796 O O . ALA A 1 98 ? 6.521 -3.717 -16.255 1.00 91.06 98 ALA A O 1
ATOM 797 N N . LYS A 1 99 ? 4.694 -4.272 -15.078 1.00 92.44 99 LYS A N 1
ATOM 798 C CA . LYS A 1 99 ? 3.902 -3.111 -15.531 1.00 92.44 99 LYS A CA 1
ATOM 799 C C . LYS A 1 99 ? 4.535 -1.777 -15.131 1.00 92.44 99 LYS A C 1
ATOM 801 O O . LYS A 1 99 ? 4.530 -0.829 -15.909 1.00 92.44 99 LYS A O 1
ATOM 806 N N . LYS A 1 100 ? 5.116 -1.696 -13.931 1.00 91.62 100 LYS A N 1
ATOM 807 C CA . LYS A 1 100 ? 5.854 -0.499 -13.497 1.00 91.62 100 LYS A CA 1
ATOM 808 C C . LYS A 1 100 ? 7.133 -0.284 -14.301 1.00 91.62 100 LYS A C 1
ATOM 810 O O . LYS A 1 100 ? 7.472 0.850 -14.630 1.00 91.62 100 LYS A O 1
ATOM 815 N N . LEU A 1 101 ? 7.829 -1.366 -14.653 1.00 88.62 101 LEU A N 1
ATOM 816 C CA . LEU A 1 101 ? 8.990 -1.296 -15.539 1.00 88.62 101 LEU A CA 1
ATOM 817 C C . LEU A 1 101 ? 8.630 -0.790 -16.937 1.00 88.62 101 LEU A C 1
ATOM 819 O O . LEU A 1 101 ? 9.422 -0.060 -17.524 1.00 88.62 101 LEU A O 1
ATOM 823 N N . GLU A 1 102 ? 7.468 -1.153 -17.482 1.00 88.12 102 GLU A N 1
ATOM 824 C CA . GLU A 1 102 ? 7.003 -0.630 -18.774 1.00 88.12 102 GLU A CA 1
ATOM 825 C C . GLU A 1 102 ? 6.894 0.899 -18.745 1.00 88.12 102 GLU A C 1
ATOM 827 O O . GLU A 1 102 ? 7.458 1.561 -19.614 1.00 88.12 102 GLU A O 1
ATOM 832 N N . VAL A 1 103 ? 6.274 1.459 -17.700 1.00 87.19 103 VAL A N 1
ATOM 833 C CA . VAL A 1 103 ? 6.171 2.915 -17.509 1.00 87.19 103 VAL A CA 1
ATOM 834 C C . VAL A 1 103 ? 7.548 3.564 -17.364 1.00 87.19 103 VAL A C 1
ATOM 836 O O . VAL A 1 103 ? 7.820 4.568 -18.016 1.00 87.19 103 VAL A O 1
ATOM 839 N N . LEU A 1 104 ? 8.440 2.987 -16.551 1.00 86.25 104 LEU A N 1
ATOM 840 C CA . LEU A 1 104 ? 9.812 3.486 -16.409 1.00 86.25 104 LEU A CA 1
ATOM 841 C C . LEU A 1 104 ? 10.557 3.503 -17.755 1.00 86.25 104 LEU A C 1
ATOM 843 O O . LEU A 1 104 ? 11.217 4.484 -18.087 1.00 86.25 104 LEU A O 1
ATOM 847 N N . ASN A 1 105 ? 10.453 2.430 -18.540 1.00 82.75 105 ASN A N 1
ATOM 848 C CA . ASN A 1 105 ? 11.101 2.350 -19.848 1.00 82.75 105 ASN A CA 1
ATOM 849 C C . ASN A 1 105 ? 10.527 3.371 -20.831 1.00 82.75 105 ASN A C 1
ATOM 851 O O . ASN A 1 105 ? 11.287 3.986 -21.571 1.00 82.75 105 ASN A O 1
ATOM 855 N N . GLU A 1 106 ? 9.210 3.569 -20.836 1.00 83.81 106 GLU A N 1
ATOM 856 C CA . GLU A 1 106 ? 8.566 4.595 -21.656 1.00 83.81 106 GLU A CA 1
ATOM 857 C C . GLU A 1 106 ? 9.101 5.990 -21.322 1.00 83.81 106 GLU A C 1
ATOM 859 O O . GLU A 1 106 ? 9.521 6.704 -22.226 1.00 83.81 106 GLU A O 1
ATOM 864 N N . LEU A 1 107 ? 9.180 6.335 -20.033 1.00 79.44 107 LEU A N 1
ATOM 865 C CA . LEU A 1 107 ? 9.705 7.622 -19.565 1.00 79.44 107 LEU A CA 1
ATOM 866 C C . LEU A 1 107 ? 11.192 7.820 -19.899 1.00 79.44 107 LEU A C 1
ATOM 868 O O . LEU A 1 107 ? 11.618 8.928 -20.228 1.00 79.44 107 LEU A O 1
ATOM 872 N N . ASN A 1 108 ? 11.991 6.753 -19.835 1.00 75.75 108 ASN A N 1
ATOM 873 C CA . ASN A 1 108 ? 13.398 6.801 -20.234 1.00 75.75 108 ASN A CA 1
ATOM 874 C C . ASN A 1 108 ? 13.551 6.993 -21.750 1.00 75.75 108 ASN A C 1
ATOM 876 O O . ASN A 1 108 ? 14.418 7.745 -22.183 1.00 75.75 108 ASN A O 1
ATOM 880 N N . ASN A 1 109 ? 12.690 6.353 -22.546 1.00 70.88 109 ASN A N 1
ATOM 881 C CA . ASN A 1 109 ? 12.709 6.436 -24.008 1.00 70.88 109 ASN A CA 1
ATOM 882 C C . ASN A 1 109 ? 12.070 7.723 -24.554 1.00 70.88 109 ASN A C 1
ATOM 884 O O . ASN A 1 109 ? 12.346 8.093 -25.692 1.00 70.88 109 ASN A O 1
ATOM 888 N N . SER A 1 110 ? 11.210 8.394 -23.780 1.00 66.38 110 SER A N 1
ATOM 889 C CA . SER A 1 110 ? 10.561 9.649 -24.180 1.00 66.38 110 SER A CA 1
ATOM 890 C C . SER A 1 110 ? 11.457 10.876 -24.014 1.00 66.38 110 SER A C 1
ATOM 892 O O . SER A 1 110 ? 11.161 11.927 -24.578 1.00 66.38 110 SER A O 1
ATOM 894 N N . LYS A 1 111 ? 12.551 10.778 -23.247 1.00 55.62 111 LYS A N 1
ATOM 895 C CA . LYS A 1 111 ? 13.598 11.803 -23.258 1.00 55.62 111 LYS A CA 1
ATOM 896 C C . LYS A 1 111 ? 14.378 11.640 -24.565 1.00 55.62 111 LYS A C 1
ATOM 898 O O . LYS A 1 111 ? 14.890 10.555 -24.822 1.00 55.62 111 LYS A O 1
ATOM 903 N N . ASN A 1 112 ? 14.494 12.703 -25.368 1.00 42.97 112 ASN A N 1
ATOM 904 C CA . ASN A 1 112 ? 15.401 12.810 -26.524 1.00 42.97 112 ASN A CA 1
ATOM 905 C C . ASN A 1 112 ? 16.877 12.714 -26.072 1.00 42.97 112 ASN A C 1
ATOM 907 O O . ASN A 1 112 ? 17.672 13.625 -26.282 1.00 42.97 112 ASN A O 1
ATOM 911 N N . GLN A 1 113 ? 17.268 11.631 -25.399 1.00 42.94 113 GLN A N 1
ATOM 912 C CA . GLN A 1 113 ? 18.641 11.411 -24.990 1.00 42.94 113 GLN A CA 1
ATOM 913 C C . GLN A 1 113 ? 19.456 11.049 -26.223 1.00 42.94 113 GLN A C 1
ATOM 915 O O . GLN A 1 113 ? 19.441 9.926 -26.734 1.00 42.94 113 GLN A O 1
ATOM 920 N N . ILE A 1 114 ? 20.197 12.046 -26.692 1.00 40.84 114 ILE A N 1
ATOM 921 C CA . ILE A 1 114 ? 21.347 11.868 -27.558 1.00 40.84 114 ILE A CA 1
ATOM 922 C C . ILE A 1 114 ? 22.273 10.837 -26.889 1.00 40.84 114 ILE A C 1
ATOM 924 O O . ILE A 1 114 ? 22.913 11.087 -25.876 1.00 40.84 114 ILE A O 1
ATOM 928 N N . ARG A 1 115 ? 22.324 9.650 -27.499 1.00 40.69 115 ARG A N 1
ATOM 929 C CA . ARG A 1 115 ? 23.469 8.728 -27.530 1.00 40.69 115 ARG A CA 1
ATOM 930 C C . ARG A 1 115 ? 24.099 8.318 -26.190 1.00 40.69 115 ARG A C 1
ATOM 932 O O . ARG A 1 115 ? 25.307 8.415 -26.063 1.00 40.69 115 ARG A O 1
ATOM 939 N N . TYR A 1 116 ? 23.373 7.635 -25.311 1.00 39.03 116 TYR A N 1
ATOM 940 C CA . TYR A 1 116 ? 23.966 6.489 -24.602 1.00 39.03 116 TYR A CA 1
ATOM 941 C C . TYR A 1 116 ? 22.907 5.397 -24.465 1.00 39.03 116 TYR A C 1
ATOM 943 O O . TYR A 1 116 ? 21.881 5.591 -23.823 1.00 39.03 116 TYR A O 1
ATOM 951 N N . ARG A 1 117 ? 23.135 4.243 -25.111 1.00 40.22 117 ARG A N 1
ATOM 952 C CA . ARG A 1 117 ? 22.338 3.025 -24.897 1.00 40.22 117 ARG A CA 1
ATOM 953 C C . ARG A 1 117 ? 22.561 2.559 -23.457 1.00 40.22 117 ARG A C 1
ATOM 955 O O . ARG A 1 117 ? 23.376 1.671 -23.217 1.00 40.22 117 ARG A O 1
ATOM 962 N N . TYR A 1 118 ? 21.860 3.149 -22.499 1.00 45.53 118 TYR A N 1
ATOM 963 C CA . TYR A 1 118 ? 21.605 2.455 -21.250 1.00 45.53 118 TYR A CA 1
ATOM 964 C C . TYR A 1 118 ? 20.736 1.244 -21.596 1.00 45.53 118 TYR A C 1
ATOM 966 O O . TYR A 1 118 ? 19.785 1.355 -22.370 1.00 45.53 118 TYR A O 1
ATOM 974 N N . GLU A 1 119 ? 21.132 0.059 -21.129 1.00 51.44 119 GLU A N 1
ATOM 975 C CA . GLU A 1 119 ? 20.344 -1.157 -21.323 1.00 51.44 119 GLU A CA 1
ATOM 976 C C . GLU A 1 119 ? 18.902 -0.881 -20.887 1.00 51.44 119 GLU A C 1
ATOM 978 O O . GLU A 1 119 ? 18.684 -0.380 -19.783 1.00 51.44 119 GLU A O 1
ATOM 983 N N . ASN A 1 120 ? 17.927 -1.189 -21.753 1.00 55.75 120 ASN A N 1
ATOM 984 C CA . ASN A 1 120 ? 16.512 -1.097 -21.397 1.00 55.75 120 ASN A CA 1
ATOM 985 C C . ASN A 1 120 ? 16.313 -1.763 -20.032 1.00 55.75 120 ASN A C 1
ATOM 987 O O . ASN A 1 120 ? 16.729 -2.910 -19.849 1.00 55.75 120 ASN A O 1
ATOM 991 N N . ALA A 1 121 ? 15.673 -1.079 -19.082 1.00 57.59 121 ALA A N 1
ATOM 992 C CA . ALA A 1 121 ? 15.495 -1.610 -17.732 1.00 57.59 121 ALA A CA 1
ATOM 993 C C . ALA A 1 121 ? 14.698 -2.930 -17.733 1.00 57.59 121 ALA A C 1
ATOM 995 O O . ALA A 1 121 ? 14.831 -3.728 -16.810 1.00 57.59 121 ALA A O 1
ATOM 996 N N . SER A 1 122 ? 13.933 -3.205 -18.799 1.00 57.53 122 SER A N 1
ATOM 997 C CA . SER A 1 122 ? 13.270 -4.492 -19.056 1.00 57.53 122 SER A CA 1
ATOM 998 C C . SER A 1 122 ? 14.218 -5.673 -19.307 1.00 57.53 122 SER A C 1
ATOM 1000 O O . SER A 1 122 ? 13.811 -6.816 -19.123 1.00 57.53 122 SER A O 1
ATOM 1002 N N . ASN A 1 123 ? 15.469 -5.426 -19.705 1.00 58.81 123 ASN A N 1
ATOM 1003 C CA . ASN A 1 123 ? 16.483 -6.464 -19.915 1.00 58.81 123 ASN A CA 1
ATOM 1004 C C . ASN A 1 123 ? 17.275 -6.781 -18.637 1.00 58.81 123 ASN A C 1
ATOM 1006 O O . ASN A 1 123 ? 18.029 -7.756 -18.602 1.00 58.81 123 ASN A O 1
ATOM 1010 N N . LEU A 1 124 ? 17.122 -5.971 -17.586 1.00 67.06 124 LEU A N 1
ATOM 1011 C CA . LEU A 1 124 ? 17.785 -6.196 -16.311 1.00 67.06 124 LEU A CA 1
ATOM 1012 C C . LEU A 1 124 ? 17.060 -7.297 -15.537 1.00 67.06 124 LEU A C 1
ATOM 1014 O O . LEU A 1 124 ? 15.839 -7.294 -15.401 1.00 67.06 124 LEU A O 1
ATOM 1018 N N . SER A 1 125 ? 17.820 -8.227 -14.958 1.00 74.50 125 SER A N 1
ATOM 1019 C CA . SER A 1 125 ? 17.244 -9.205 -14.037 1.00 74.50 125 SER A CA 1
ATOM 1020 C C . SER A 1 125 ? 16.672 -8.491 -12.811 1.00 74.50 125 SER A C 1
ATOM 1022 O O . SER A 1 125 ? 17.428 -7.840 -12.090 1.00 74.50 125 SER A O 1
ATOM 1024 N N . SER A 1 126 ? 15.384 -8.642 -12.532 1.00 84.44 126 SER A N 1
ATOM 1025 C CA . SER A 1 126 ? 14.764 -8.156 -11.299 1.00 84.44 126 SER A CA 1
ATOM 1026 C C . SER A 1 126 ? 14.765 -9.242 -10.231 1.00 84.44 126 SER A C 1
ATOM 1028 O O . SER A 1 126 ? 14.355 -10.371 -10.497 1.00 84.44 126 SER A O 1
ATOM 1030 N N . ASN A 1 127 ? 15.169 -8.909 -9.007 1.00 87.44 127 ASN A N 1
ATOM 1031 C CA . ASN A 1 127 ? 15.047 -9.817 -7.867 1.00 87.44 127 ASN A CA 1
ATOM 1032 C C . ASN A 1 127 ? 14.352 -9.111 -6.707 1.00 87.44 127 ASN A C 1
ATOM 1034 O O . ASN A 1 127 ? 14.675 -7.966 -6.390 1.00 87.44 127 ASN A O 1
ATOM 1038 N N . LEU A 1 128 ? 13.422 -9.813 -6.059 1.00 92.31 128 LEU A N 1
ATOM 1039 C CA . LEU A 1 128 ? 12.825 -9.357 -4.808 1.00 92.31 128 LEU A CA 1
ATOM 1040 C C . LEU A 1 128 ? 13.914 -9.367 -3.733 1.00 92.31 128 LEU A C 1
ATOM 1042 O O . LEU A 1 128 ? 14.472 -10.420 -3.440 1.00 92.31 128 LEU A O 1
ATOM 1046 N N . SER A 1 129 ? 14.226 -8.203 -3.174 1.00 92.38 129 SER A N 1
ATOM 1047 C CA . SER A 1 129 ? 15.271 -8.037 -2.162 1.00 92.38 129 SER A CA 1
ATOM 1048 C C . SER A 1 129 ? 14.729 -7.687 -0.785 1.00 92.38 129 SER A C 1
ATOM 1050 O O . SER A 1 129 ? 15.437 -7.868 0.199 1.00 92.38 129 SER A O 1
ATOM 1052 N N . GLY A 1 130 ? 13.499 -7.176 -0.705 1.00 93.94 130 GLY A N 1
ATOM 1053 C CA . GLY A 1 130 ? 12.908 -6.764 0.561 1.00 93.94 130 GLY A CA 1
ATOM 1054 C C . GLY A 1 130 ? 11.386 -6.835 0.571 1.00 93.94 130 GLY A C 1
ATOM 1055 O O . GLY A 1 130 ? 10.741 -6.642 -0.461 1.00 93.94 130 GLY A O 1
ATOM 1056 N N . ILE A 1 131 ? 10.827 -7.099 1.747 1.00 95.75 131 ILE A N 1
ATOM 1057 C CA . ILE A 1 131 ? 9.403 -7.003 2.065 1.00 95.75 131 ILE A CA 1
ATOM 1058 C C . ILE A 1 131 ? 9.295 -6.215 3.366 1.00 95.75 131 ILE A C 1
ATOM 1060 O O . ILE A 1 131 ? 9.683 -6.712 4.422 1.00 95.75 131 ILE A O 1
ATOM 1064 N N . ASN A 1 132 ? 8.765 -4.999 3.291 1.00 93.19 132 ASN A N 1
ATOM 1065 C CA . ASN A 1 132 ? 8.699 -4.079 4.416 1.00 93.19 132 ASN A CA 1
ATOM 1066 C C . ASN A 1 132 ? 7.260 -3.809 4.830 1.00 93.19 132 ASN A C 1
ATOM 1068 O O . ASN A 1 132 ? 6.485 -3.286 4.043 1.00 93.19 132 ASN A O 1
ATOM 1072 N N . CYS A 1 133 ? 6.908 -4.144 6.067 1.00 92.88 133 CYS A N 1
ATOM 1073 C CA . CYS A 1 133 ? 5.617 -3.795 6.642 1.00 92.88 133 CYS A CA 1
ATOM 1074 C C . CYS A 1 133 ? 5.719 -2.491 7.439 1.00 92.88 133 CYS A C 1
ATOM 1076 O O . CYS A 1 133 ? 6.494 -2.428 8.392 1.00 92.88 133 CYS A O 1
ATOM 1078 N N . ASN A 1 134 ? 4.893 -1.501 7.106 1.00 90.38 134 ASN A N 1
ATOM 1079 C CA . ASN A 1 134 ? 4.825 -0.210 7.792 1.00 90.38 134 ASN A CA 1
ATOM 1080 C C . ASN A 1 134 ? 3.394 0.084 8.234 1.00 90.38 134 ASN A C 1
ATOM 1082 O O . ASN A 1 134 ? 2.444 -0.220 7.513 1.00 90.38 134 ASN A O 1
ATOM 1086 N N . VAL A 1 135 ? 3.217 0.690 9.407 1.00 90.19 135 VAL A N 1
ATOM 1087 C CA . VAL A 1 135 ? 1.888 1.145 9.829 1.00 90.19 135 VAL A CA 1
ATOM 1088 C C . VAL A 1 135 ? 1.602 2.504 9.205 1.00 90.19 135 VAL A C 1
ATOM 1090 O O . VAL A 1 135 ? 2.453 3.391 9.255 1.00 90.19 135 VAL A O 1
ATOM 1093 N N . VAL A 1 136 ? 0.401 2.655 8.651 1.00 87.25 136 VAL A N 1
ATOM 1094 C CA . VAL A 1 136 ? -0.043 3.867 7.953 1.00 87.25 136 VAL A CA 1
ATOM 1095 C C . VAL A 1 136 ? -0.931 4.704 8.868 1.00 87.25 136 VAL A C 1
ATOM 1097 O O . VAL A 1 136 ? -0.627 5.858 9.152 1.00 87.25 136 VAL A O 1
ATOM 1100 N N . SER A 1 137 ? -2.015 4.121 9.389 1.00 86.00 137 SER A N 1
ATOM 1101 C CA . SER A 1 137 ? -2.987 4.862 10.199 1.00 86.00 137 SER A CA 1
ATOM 1102 C C . SER A 1 137 ? -3.752 3.971 11.179 1.00 86.00 137 SER A C 1
ATOM 1104 O O . SER A 1 137 ? -3.803 2.749 11.032 1.00 86.00 137 SER A O 1
ATOM 1106 N N . LEU A 1 138 ? -4.356 4.588 12.196 1.00 85.19 138 LEU A N 1
ATOM 1107 C CA . LEU A 1 138 ? -5.253 3.937 13.147 1.00 85.19 138 LEU A CA 1
ATOM 1108 C C . LEU A 1 138 ? -6.529 4.765 13.275 1.00 85.19 138 LEU A C 1
ATOM 1110 O O . LEU A 1 138 ? -6.458 5.941 13.621 1.00 85.19 138 LEU A O 1
ATOM 1114 N N . ILE A 1 139 ? -7.689 4.158 13.013 1.00 82.75 139 ILE A N 1
ATOM 1115 C CA . ILE A 1 139 ? -8.991 4.814 13.182 1.00 82.75 139 ILE A CA 1
ATOM 1116 C C . ILE A 1 139 ? -9.990 3.831 13.774 1.00 82.75 139 ILE A C 1
ATOM 1118 O O . ILE A 1 139 ? -10.289 2.814 13.151 1.00 82.75 139 ILE A O 1
ATOM 1122 N N . SER A 1 140 ? -10.576 4.156 14.928 1.00 78.94 140 SER A N 1
ATOM 1123 C CA . SER A 1 140 ? -11.706 3.410 15.505 1.00 78.94 140 SER A CA 1
ATOM 1124 C C . SER A 1 140 ? -11.475 1.891 15.534 1.00 78.94 140 SER A C 1
ATOM 1126 O O . SER A 1 140 ? -12.255 1.119 14.973 1.00 78.94 140 SER A O 1
ATOM 1128 N N . ASP A 1 141 ? -10.375 1.471 16.167 1.00 85.81 141 ASP A N 1
ATOM 1129 C CA . ASP A 1 141 ? -9.932 0.071 16.284 1.00 85.81 141 ASP A CA 1
ATOM 1130 C C . ASP A 1 141 ? -9.564 -0.621 14.958 1.00 85.81 141 ASP A C 1
ATOM 1132 O O . ASP A 1 141 ? -9.428 -1.847 14.909 1.00 85.81 141 ASP A O 1
ATOM 1136 N N . VAL A 1 142 ? -9.410 0.132 13.869 1.00 89.06 142 VAL A N 1
ATOM 1137 C CA . VAL A 1 142 ? -8.937 -0.377 12.580 1.00 89.06 142 VAL A CA 1
ATOM 1138 C C . VAL A 1 142 ? -7.548 0.176 12.305 1.00 89.06 142 VAL A C 1
ATOM 1140 O O . VAL A 1 142 ? -7.372 1.375 12.101 1.00 89.06 142 VAL A O 1
ATOM 1143 N N . LEU A 1 143 ? -6.566 -0.720 12.289 1.00 91.56 143 LEU A N 1
ATOM 1144 C CA . LEU A 1 143 ? -5.184 -0.430 11.939 1.00 91.56 143 LEU A CA 1
ATOM 1145 C C . LEU A 1 143 ? -4.989 -0.642 10.438 1.00 91.56 143 LEU A C 1
ATOM 1147 O O . LEU A 1 143 ? -5.198 -1.749 9.938 1.00 91.56 143 LEU A O 1
ATOM 1151 N N . LEU A 1 144 ? -4.569 0.393 9.724 1.00 91.88 144 LEU A N 1
ATOM 1152 C CA . LEU A 1 144 ? -4.137 0.302 8.338 1.00 91.88 144 LEU A CA 1
ATOM 1153 C C . LEU A 1 144 ? -2.616 0.163 8.295 1.00 91.88 144 LEU A C 1
ATOM 1155 O O . LEU A 1 144 ? -1.890 0.931 8.928 1.00 91.88 144 LEU A O 1
ATOM 1159 N N . PHE A 1 145 ? -2.133 -0.800 7.524 1.00 93.19 145 PHE A N 1
ATOM 1160 C CA . PHE A 1 145 ? -0.711 -0.999 7.297 1.00 93.19 145 PHE A CA 1
ATOM 1161 C C . PHE A 1 145 ? -0.436 -1.325 5.831 1.00 93.19 145 PHE A C 1
ATOM 1163 O O . PHE A 1 145 ? -1.288 -1.846 5.109 1.00 93.19 145 PHE A O 1
ATOM 1170 N N . GLU A 1 146 ? 0.769 -0.998 5.399 1.00 94.12 146 GLU A N 1
ATOM 1171 C CA . GLU A 1 146 ? 1.284 -1.203 4.055 1.00 94.12 146 GLU A CA 1
ATOM 1172 C C . GLU A 1 146 ? 2.349 -2.299 4.084 1.00 94.12 146 GLU A C 1
ATOM 1174 O O . GLU A 1 146 ? 3.147 -2.381 5.018 1.00 94.12 146 GLU A O 1
ATOM 1179 N N . ILE A 1 147 ? 2.371 -3.135 3.049 1.00 95.69 147 ILE A N 1
ATOM 1180 C CA . ILE A 1 147 ? 3.475 -4.038 2.741 1.00 95.69 147 ILE A CA 1
ATOM 1181 C C . ILE A 1 147 ? 4.117 -3.571 1.437 1.00 95.69 147 ILE A C 1
ATOM 1183 O O . ILE A 1 147 ? 3.505 -3.647 0.370 1.00 95.69 147 ILE A O 1
ATOM 1187 N N . THR A 1 148 ? 5.361 -3.119 1.531 1.00 95.75 148 THR A N 1
ATOM 1188 C CA . THR A 1 148 ? 6.182 -2.662 0.417 1.00 95.75 148 THR A CA 1
ATOM 1189 C C . THR A 1 148 ? 7.119 -3.771 -0.053 1.00 95.75 148 THR A C 1
ATOM 1191 O O . THR A 1 148 ? 7.952 -4.261 0.709 1.00 95.75 148 THR A O 1
ATOM 1194 N N . PHE A 1 149 ? 7.036 -4.148 -1.322 1.00 95.88 149 PHE A N 1
ATOM 1195 C CA . PHE A 1 149 ? 7.932 -5.106 -1.962 1.00 95.88 149 PHE A CA 1
ATOM 1196 C C . PHE A 1 149 ? 9.001 -4.358 -2.750 1.00 95.88 149 PHE A C 1
ATOM 1198 O O . PHE A 1 149 ? 8.675 -3.558 -3.627 1.00 95.88 149 PHE A O 1
ATOM 1205 N N . LEU A 1 150 ? 10.272 -4.632 -2.456 1.00 93.69 150 LEU A N 1
ATOM 1206 C CA . LEU A 1 150 ? 11.412 -3.980 -3.094 1.00 93.69 150 LEU A CA 1
ATOM 1207 C C . LEU A 1 150 ? 12.069 -4.923 -4.092 1.00 93.69 150 LEU A C 1
ATOM 1209 O O . LEU A 1 150 ? 12.600 -5.969 -3.711 1.00 93.69 150 LEU A O 1
ATOM 1213 N N . PHE A 1 151 ? 12.065 -4.530 -5.360 1.00 92.00 151 PHE A N 1
ATOM 1214 C CA . PHE A 1 151 ? 12.740 -5.235 -6.440 1.00 92.00 151 PHE A CA 1
ATOM 1215 C C . PHE A 1 151 ? 13.992 -4.476 -6.864 1.00 92.00 151 PHE A C 1
ATOM 1217 O O . PHE A 1 151 ? 13.895 -3.337 -7.312 1.00 92.00 151 PHE A O 1
ATOM 1224 N N . LYS A 1 152 ? 15.152 -5.129 -6.773 1.00 88.56 152 LYS 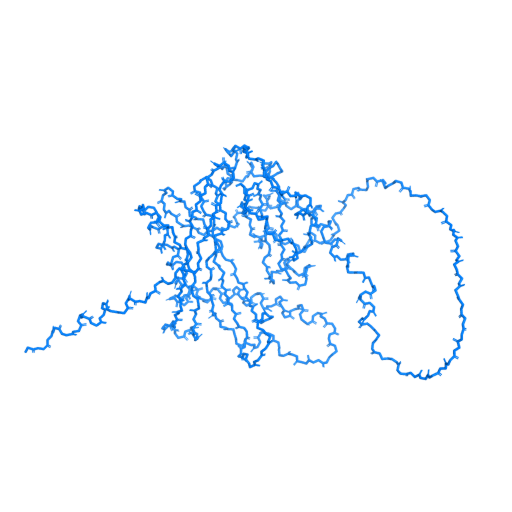A N 1
ATOM 1225 C CA . LYS A 1 152 ? 16.425 -4.619 -7.301 1.00 88.56 152 LYS A CA 1
ATOM 1226 C C . LYS A 1 152 ? 16.568 -5.001 -8.769 1.00 88.56 152 LYS A C 1
ATOM 1228 O O . LYS A 1 152 ? 16.400 -6.175 -9.111 1.00 88.56 152 LYS A O 1
ATOM 1233 N N . LEU A 1 153 ? 16.908 -4.031 -9.616 1.00 84.06 153 LEU A N 1
ATOM 1234 C CA . LEU A 1 153 ? 17.169 -4.229 -11.042 1.00 84.06 153 LEU A CA 1
ATOM 1235 C C . LEU A 1 153 ? 18.673 -4.432 -11.307 1.00 84.06 153 LEU A C 1
ATOM 1237 O O . LEU A 1 153 ? 19.502 -3.5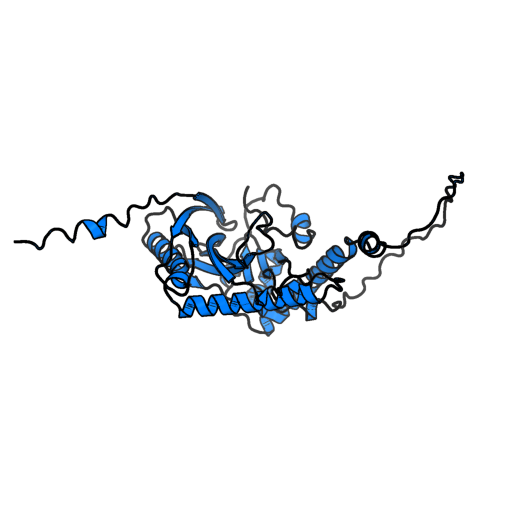75 -10.995 1.00 84.06 153 LEU A O 1
ATOM 1241 N N . GLY A 1 154 ? 19.022 -5.557 -11.933 1.00 72.19 154 GLY A N 1
ATOM 1242 C CA . GLY A 1 154 ? 20.383 -5.921 -12.339 1.00 72.19 154 GLY A CA 1
ATOM 1243 C C . GLY A 1 154 ? 21.302 -6.375 -11.193 1.00 72.19 154 GLY A C 1
ATOM 1244 O O . GLY A 1 154 ? 20.915 -6.431 -10.027 1.00 72.19 154 GLY A O 1
ATOM 1245 N N . GLN A 1 155 ? 22.553 -6.719 -11.527 1.00 55.94 155 GLN A N 1
ATOM 1246 C CA . GLN A 1 155 ? 23.630 -6.919 -10.548 1.00 55.94 155 GLN A CA 1
ATOM 1247 C C . GLN A 1 155 ? 24.458 -5.632 -10.464 1.00 55.94 155 GLN A C 1
ATOM 1249 O O . GLN A 1 155 ? 25.252 -5.347 -11.357 1.00 55.94 155 GLN A O 1
ATOM 1254 N N . SER A 1 156 ? 24.265 -4.826 -9.420 1.00 47.62 156 SER A N 1
ATOM 1255 C CA . SER A 1 156 ? 25.064 -3.612 -9.225 1.00 47.62 156 SER A CA 1
ATOM 1256 C C . SER A 1 156 ? 26.499 -3.973 -8.823 1.00 47.62 156 SER A C 1
ATOM 1258 O O . SER A 1 156 ? 26.741 -4.536 -7.754 1.00 47.62 156 SER A O 1
ATOM 1260 N N . ARG A 1 157 ? 27.464 -3.620 -9.680 1.00 42.72 157 ARG A N 1
ATOM 1261 C CA . ARG A 1 157 ? 28.809 -3.238 -9.247 1.00 42.72 157 ARG A CA 1
ATOM 1262 C C . ARG A 1 157 ? 28.804 -1.707 -9.140 1.00 42.72 157 ARG A C 1
ATOM 1264 O O . ARG A 1 157 ? 28.840 -1.038 -10.160 1.00 42.72 157 ARG A O 1
ATOM 1271 N N . GLN A 1 158 ? 28.786 -1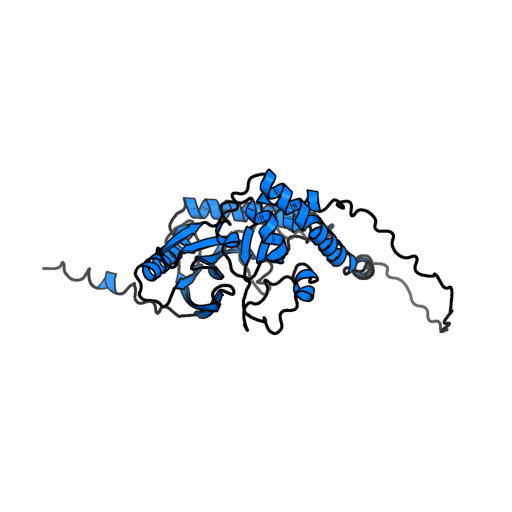.215 -7.902 1.00 40.66 158 GLN A N 1
ATOM 1272 C CA . GLN A 1 158 ? 29.067 0.161 -7.456 1.00 40.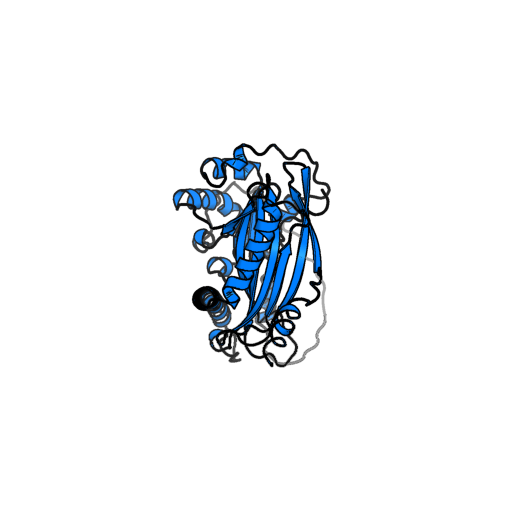66 158 GLN A CA 1
ATOM 1273 C C . GLN A 1 158 ? 27.991 1.270 -7.573 1.00 40.66 158 GLN A C 1
ATOM 1275 O O . GLN A 1 158 ? 27.466 1.596 -8.630 1.00 40.66 158 GLN A O 1
ATOM 1280 N N . TYR A 1 159 ? 27.809 1.895 -6.400 1.00 39.47 159 TYR A N 1
ATOM 1281 C CA . TYR A 1 159 ? 27.657 3.321 -6.063 1.00 39.47 159 TYR A CA 1
ATOM 1282 C C . TYR A 1 159 ? 26.409 4.148 -6.383 1.00 39.47 159 TYR A C 1
ATOM 1284 O O . TYR A 1 159 ? 26.339 5.248 -5.849 1.00 39.47 159 TYR A O 1
ATOM 1292 N N . ASP A 1 160 ? 25.386 3.632 -7.064 1.00 42.41 160 ASP A N 1
ATOM 1293 C CA . ASP A 1 160 ? 24.103 4.354 -7.125 1.00 42.41 160 ASP A CA 1
ATOM 1294 C C . ASP A 1 160 ? 22.917 3.400 -6.908 1.00 42.41 160 ASP A C 1
ATOM 1296 O O . ASP A 1 160 ? 22.480 2.677 -7.804 1.00 42.41 160 ASP A O 1
ATOM 1300 N N . ASN A 1 161 ? 22.494 3.278 -5.645 1.00 48.47 161 ASN A N 1
ATOM 1301 C CA . ASN A 1 161 ? 21.684 2.154 -5.152 1.00 48.47 161 ASN A CA 1
ATOM 1302 C C . ASN A 1 161 ? 20.169 2.420 -5.124 1.00 48.47 161 ASN A C 1
ATOM 1304 O O . ASN A 1 161 ? 19.402 1.466 -4.975 1.00 48.47 161 ASN A O 1
ATOM 1308 N N . GLU A 1 162 ? 19.716 3.670 -5.249 1.00 48.72 162 GLU A N 1
ATOM 1309 C CA . GLU A 1 162 ? 18.292 4.012 -5.089 1.00 48.72 162 GLU A CA 1
ATOM 1310 C C . GLU A 1 162 ? 17.531 4.117 -6.417 1.00 48.72 162 GLU A C 1
ATOM 1312 O O . GLU A 1 162 ? 16.361 3.737 -6.484 1.00 48.72 162 GLU A O 1
ATOM 1317 N N . SER A 1 163 ? 18.200 4.520 -7.502 1.00 53.22 163 SER A N 1
ATOM 1318 C CA . SER A 1 163 ? 17.596 4.693 -8.835 1.00 53.22 163 SER A CA 1
ATOM 1319 C C . SER A 1 163 ? 17.250 3.379 -9.554 1.00 53.22 163 SER A C 1
ATOM 1321 O O . SER A 1 163 ? 16.591 3.394 -10.591 1.00 53.22 163 SER A O 1
ATOM 1323 N N . ARG A 1 164 ? 17.657 2.224 -9.006 1.00 69.94 164 ARG A N 1
ATOM 1324 C CA . ARG A 1 164 ? 17.433 0.887 -9.594 1.00 69.94 164 ARG A CA 1
ATOM 1325 C C . ARG A 1 164 ? 16.478 0.000 -8.795 1.00 69.94 164 ARG A C 1
ATOM 1327 O O . ARG A 1 164 ? 16.497 -1.220 -8.967 1.00 69.94 164 ARG A O 1
ATOM 1334 N N . ASN A 1 165 ? 15.647 0.594 -7.938 1.00 82.50 165 ASN A N 1
ATOM 1335 C CA . ASN A 1 165 ? 14.637 -0.137 -7.176 1.00 82.50 165 ASN A CA 1
ATOM 1336 C C . ASN A 1 165 ? 13.228 0.144 -7.707 1.00 82.50 165 ASN A C 1
ATOM 1338 O O . ASN A 1 165 ? 12.830 1.297 -7.866 1.00 82.50 165 ASN A O 1
ATOM 1342 N N . ILE A 1 166 ? 12.446 -0.915 -7.917 1.00 89.06 166 ILE A N 1
ATOM 1343 C CA . ILE A 1 166 ? 10.999 -0.819 -8.131 1.00 89.06 166 ILE A CA 1
ATOM 1344 C C . ILE A 1 166 ? 10.299 -1.217 -6.839 1.00 89.06 166 ILE A C 1
ATOM 1346 O O . ILE A 1 166 ? 10.551 -2.290 -6.290 1.00 89.06 166 ILE A O 1
ATOM 1350 N N . MET A 1 167 ? 9.414 -0.344 -6.364 1.00 92.06 167 MET A N 1
ATOM 1351 C CA . MET A 1 167 ? 8.623 -0.563 -5.157 1.00 92.06 167 MET A CA 1
ATOM 1352 C C . MET A 1 167 ? 7.158 -0.816 -5.526 1.00 92.06 167 MET A C 1
ATOM 1354 O O . MET A 1 167 ? 6.554 -0.066 -6.304 1.00 92.06 167 MET A O 1
ATOM 1358 N N . LEU A 1 168 ? 6.591 -1.881 -4.963 1.00 94.31 168 LEU A N 1
ATOM 1359 C CA . LEU A 1 168 ? 5.158 -2.178 -5.006 1.00 94.31 168 LEU A CA 1
ATOM 1360 C C . LEU A 1 168 ? 4.583 -2.071 -3.604 1.00 94.31 168 LEU A C 1
ATOM 1362 O O . LEU A 1 168 ? 5.147 -2.659 -2.688 1.00 94.31 168 LEU A O 1
ATOM 1366 N N . CYS A 1 169 ? 3.460 -1.382 -3.445 1.00 94.50 169 CYS A N 1
ATOM 1367 C CA . CYS A 1 169 ? 2.813 -1.219 -2.149 1.00 94.50 169 CYS A CA 1
ATOM 1368 C C . CYS A 1 169 ? 1.451 -1.910 -2.139 1.00 94.50 169 CYS A C 1
ATOM 1370 O O . CYS A 1 169 ? 0.618 -1.642 -3.002 1.00 94.50 169 CYS A O 1
ATOM 1372 N N . HIS A 1 170 ? 1.215 -2.793 -1.168 1.00 95.19 170 HIS A N 1
ATOM 1373 C CA . HIS A 1 170 ? -0.091 -3.409 -0.919 1.00 95.19 170 HIS A CA 1
ATOM 1374 C C . HIS A 1 170 ? -0.597 -3.012 0.467 1.00 95.19 170 HIS A C 1
ATOM 1376 O O . HIS A 1 170 ? 0.083 -3.248 1.464 1.00 95.19 170 HIS A O 1
ATOM 1382 N N . TYR A 1 171 ? -1.820 -2.493 0.549 1.00 93.56 171 TYR A N 1
ATOM 1383 C CA . TYR A 1 171 ? -2.428 -2.073 1.811 1.00 93.56 171 TYR A CA 1
ATOM 1384 C C . TYR A 1 171 ? -3.316 -3.166 2.417 1.00 93.56 171 TYR A C 1
ATOM 1386 O O . TYR A 1 171 ? -3.965 -3.944 1.711 1.00 93.56 171 TYR A O 1
ATOM 1394 N N . TYR A 1 172 ? -3.383 -3.200 3.746 1.00 94.75 172 TYR A N 1
ATOM 1395 C CA . TYR A 1 172 ? -4.191 -4.132 4.528 1.00 94.75 172 TYR A CA 1
ATOM 1396 C C . TYR A 1 172 ? -4.794 -3.426 5.738 1.00 94.75 172 TYR A C 1
ATOM 1398 O O . TYR A 1 172 ? -4.182 -2.540 6.328 1.00 94.75 172 TYR A O 1
ATOM 1406 N N . SER A 1 173 ? -5.990 -3.856 6.137 1.00 93.44 173 SER A N 1
ATOM 1407 C CA . SER A 1 173 ? -6.630 -3.402 7.373 1.00 93.44 173 SER A CA 1
ATOM 1408 C C . SER A 1 173 ? -6.707 -4.543 8.380 1.00 93.44 173 SER A C 1
ATOM 1410 O O . SER A 1 173 ? -7.170 -5.633 8.027 1.00 93.44 173 SER A O 1
ATOM 1412 N N . ALA A 1 174 ? -6.326 -4.279 9.625 1.00 94.94 174 ALA A N 1
ATOM 1413 C CA . ALA A 1 174 ? -6.515 -5.161 10.765 1.00 94.94 174 ALA A CA 1
ATOM 1414 C C . ALA A 1 174 ? -7.553 -4.574 11.725 1.00 94.94 174 ALA A C 1
ATOM 1416 O O . ALA A 1 174 ? -7.448 -3.425 12.146 1.00 94.94 174 ALA A O 1
ATOM 1417 N N . ASN A 1 175 ? -8.548 -5.371 12.103 1.00 93.50 175 ASN A N 1
ATOM 1418 C CA . ASN A 1 175 ? -9.510 -4.991 13.132 1.00 93.50 175 ASN A CA 1
ATOM 1419 C C . ASN A 1 175 ? -8.994 -5.447 14.505 1.00 93.50 175 ASN A C 1
ATOM 1421 O O . ASN A 1 175 ? -8.947 -6.647 14.781 1.00 93.50 175 ASN A O 1
ATOM 1425 N N . LEU A 1 176 ? -8.639 -4.495 15.370 1.00 92.81 176 LEU A N 1
ATOM 1426 C CA . LEU A 1 176 ? -7.999 -4.742 16.667 1.00 92.81 176 LEU A CA 1
ATOM 1427 C C . LEU A 1 176 ? -8.897 -5.503 17.655 1.00 92.81 176 LEU A C 1
ATOM 1429 O O . LEU A 1 176 ? -8.392 -6.196 18.533 1.00 92.81 176 LEU A O 1
ATOM 1433 N N . LYS A 1 177 ? -10.225 -5.449 17.486 1.00 92.19 177 LYS A N 1
ATOM 1434 C CA . LYS A 1 177 ? -11.184 -6.175 18.338 1.00 92.19 177 LYS A CA 1
ATOM 1435 C C . LYS A 1 177 ? -11.344 -7.637 17.937 1.00 92.19 177 LYS A C 1
ATOM 1437 O O . LYS A 1 177 ? -11.388 -8.517 18.791 1.00 92.19 177 LYS A O 1
ATOM 1442 N N . THR A 1 178 ? -11.476 -7.898 16.639 1.00 94.88 178 THR A N 1
ATOM 1443 C CA . THR A 1 178 ? -11.750 -9.249 16.109 1.00 94.88 178 THR A CA 1
ATOM 1444 C C . THR A 1 178 ? -10.481 -10.026 15.775 1.00 94.88 178 THR A C 1
ATOM 1446 O O . THR A 1 178 ? -10.505 -11.252 15.704 1.00 94.88 178 THR A O 1
ATOM 1449 N N . GLY A 1 179 ? -9.369 -9.325 15.560 1.00 95.62 179 GLY A N 1
ATOM 1450 C CA . GLY A 1 179 ? -8.119 -9.906 15.098 1.00 95.62 179 GLY A CA 1
ATOM 1451 C C . GLY A 1 179 ? -8.113 -10.283 13.615 1.00 95.62 179 GLY A C 1
ATOM 1452 O O . GLY A 1 179 ? -7.219 -11.012 13.195 1.00 95.62 179 GLY A O 1
ATOM 1453 N N . GLN A 1 180 ? -9.105 -9.860 12.824 1.00 96.38 180 GLN A N 1
ATOM 1454 C CA . GLN A 1 180 ? -9.180 -10.160 11.391 1.00 96.38 180 GLN A CA 1
ATOM 1455 C C . GLN A 1 180 ? -8.307 -9.195 10.580 1.00 96.38 180 GLN A C 1
ATOM 1457 O O . GLN A 1 180 ? -8.408 -7.979 10.754 1.00 96.38 180 GLN A O 1
ATOM 1462 N N . VAL A 1 181 ? -7.503 -9.738 9.661 1.00 96.31 181 VAL A N 1
ATOM 1463 C CA . VAL A 1 181 ? -6.729 -8.974 8.674 1.00 96.31 181 VAL A CA 1
ATOM 1464 C C . VAL A 1 181 ? -7.304 -9.219 7.282 1.00 96.31 181 VAL A C 1
ATOM 1466 O O . VAL A 1 181 ? -7.602 -10.354 6.913 1.00 96.31 181 VAL A O 1
ATOM 1469 N N . GLN A 1 182 ? -7.461 -8.159 6.493 1.00 94.62 182 GLN A N 1
ATOM 1470 C CA . GLN A 1 182 ? -7.968 -8.256 5.125 1.00 94.62 182 GLN A CA 1
ATOM 1471 C C . GLN A 1 182 ? -7.231 -7.299 4.178 1.00 94.62 182 GLN A C 1
ATOM 1473 O O . GLN A 1 182 ? -6.822 -6.218 4.612 1.00 94.62 182 GLN A O 1
ATOM 1478 N N . PRO A 1 183 ? -7.082 -7.658 2.888 1.00 93.62 183 PRO A N 1
ATOM 1479 C CA . PRO A 1 183 ? -6.558 -6.744 1.882 1.00 93.62 183 PRO A CA 1
ATOM 1480 C C . PRO A 1 183 ? -7.408 -5.478 1.789 1.00 93.62 183 PRO A C 1
ATOM 1482 O O . PRO A 1 183 ? -8.637 -5.543 1.704 1.00 93.62 183 PRO A O 1
ATOM 1485 N N . TRP A 1 184 ? -6.748 -4.329 1.748 1.00 89.50 184 TRP A N 1
ATOM 1486 C CA . TRP A 1 184 ? -7.385 -3.056 1.468 1.00 89.50 184 TRP A CA 1
ATOM 1487 C C . TRP A 1 184 ? -7.331 -2.800 -0.036 1.00 89.50 184 TRP A C 1
ATOM 1489 O O . TRP A 1 184 ? -6.265 -2.597 -0.604 1.00 89.50 184 TRP A O 1
ATOM 1499 N N . LYS A 1 185 ? -8.491 -2.839 -0.697 1.00 82.81 185 LYS A N 1
ATOM 1500 C CA . LYS A 1 185 ? -8.610 -2.559 -2.135 1.00 82.81 185 LYS A CA 1
ATOM 1501 C C . LYS A 1 185 ? -9.600 -1.440 -2.412 1.00 82.81 185 LYS A C 1
ATOM 1503 O O . LYS A 1 185 ? -10.588 -1.280 -1.680 1.00 82.81 185 LYS A O 1
ATOM 1508 N N . ASN A 1 186 ? -9.331 -0.682 -3.469 1.00 77.25 186 ASN A N 1
ATOM 1509 C CA . ASN A 1 186 ? -10.284 0.246 -4.052 1.00 77.25 186 ASN A CA 1
ATOM 1510 C C . ASN A 1 186 ? -11.381 -0.561 -4.772 1.00 77.25 186 ASN A C 1
ATOM 1512 O O . ASN A 1 186 ? -11.150 -1.140 -5.828 1.00 77.25 186 ASN A O 1
ATOM 1516 N N . ASN A 1 187 ? -12.565 -0.637 -4.159 1.00 79.56 187 ASN A N 1
ATOM 1517 C CA . ASN A 1 187 ? -13.734 -1.330 -4.712 1.00 79.56 187 ASN A CA 1
ATOM 1518 C C . ASN A 1 187 ? -14.831 -0.329 -5.118 1.00 79.56 187 ASN A C 1
ATOM 1520 O O . ASN A 1 187 ? -16.014 -0.672 -5.110 1.00 79.56 187 ASN A O 1
ATOM 1524 N N . LEU A 1 188 ? -14.454 0.926 -5.377 1.00 83.00 188 LEU A N 1
ATOM 1525 C CA . LEU A 1 188 ? -15.394 1.970 -5.760 1.00 83.00 188 LEU A CA 1
ATOM 1526 C C . LEU A 1 188 ? -15.910 1.727 -7.177 1.00 83.00 188 LEU A C 1
ATOM 1528 O O . LEU A 1 188 ? -15.167 1.317 -8.068 1.00 83.00 188 LEU A O 1
ATOM 1532 N N . ASN A 1 189 ? -17.200 1.980 -7.387 1.00 85.75 189 ASN A N 1
ATOM 1533 C CA . ASN A 1 189 ? -17.777 1.948 -8.727 1.00 85.75 189 ASN A CA 1
ATOM 1534 C C . ASN A 1 189 ? -17.458 3.244 -9.493 1.00 85.75 189 ASN A C 1
ATOM 1536 O O . ASN A 1 189 ? -17.076 4.247 -8.891 1.00 85.75 189 ASN A O 1
ATOM 1540 N N . ASN A 1 190 ? -17.662 3.241 -10.814 1.00 87.31 190 ASN A N 1
ATOM 1541 C CA . ASN A 1 190 ? -17.360 4.403 -11.658 1.00 87.31 190 ASN A CA 1
ATOM 1542 C C . ASN A 1 190 ? -18.050 5.685 -11.159 1.00 87.31 190 ASN A C 1
ATOM 1544 O O . ASN A 1 190 ? -17.391 6.700 -11.038 1.00 87.31 190 ASN A O 1
ATOM 1548 N N . SER A 1 191 ? -19.321 5.630 -10.740 1.00 84.94 191 SER A N 1
ATOM 1549 C CA . SER A 1 191 ? -20.025 6.820 -10.236 1.00 84.94 191 SER A CA 1
ATOM 1550 C C . SER A 1 191 ? -19.402 7.396 -8.955 1.00 84.94 191 SER A C 1
ATOM 1552 O O . SER A 1 191 ? -19.388 8.611 -8.765 1.00 84.94 191 SER A O 1
ATOM 1554 N N . GLN A 1 192 ? -18.888 6.545 -8.064 1.00 85.12 192 GLN A N 1
ATOM 1555 C CA . GLN A 1 192 ? -18.162 6.981 -6.869 1.00 85.12 192 GLN A CA 1
ATOM 1556 C C . GLN A 1 192 ? -16.799 7.577 -7.236 1.00 85.12 192 GLN A C 1
ATOM 1558 O O . GLN A 1 192 ? -16.418 8.602 -6.673 1.00 85.12 192 GLN A O 1
ATOM 1563 N N . LEU A 1 193 ? -16.093 6.965 -8.191 1.00 87.19 193 LEU A N 1
ATOM 1564 C CA . LEU A 1 193 ? -14.826 7.480 -8.710 1.00 87.19 193 LEU A CA 1
ATOM 1565 C C . LEU A 1 193 ? -15.016 8.834 -9.407 1.00 87.19 193 LEU A C 1
ATOM 1567 O O . LEU A 1 193 ? -14.243 9.742 -9.138 1.00 87.19 193 LEU A O 1
ATOM 1571 N N . ASP A 1 194 ? -16.079 9.016 -10.191 1.00 85.12 194 ASP A N 1
ATOM 1572 C CA . ASP A 1 194 ? -16.383 10.275 -10.883 1.00 85.12 194 ASP A CA 1
ATOM 1573 C C . ASP A 1 194 ? -16.616 11.424 -9.892 1.00 85.12 194 ASP A C 1
ATOM 1575 O O . ASP A 1 194 ? -16.120 12.534 -10.084 1.00 85.12 194 ASP A O 1
ATOM 1579 N N . LYS A 1 195 ? -17.329 11.163 -8.788 1.00 83.25 195 LYS A N 1
ATOM 1580 C CA . LYS A 1 195 ? -17.527 12.158 -7.720 1.00 83.25 195 LYS A CA 1
ATOM 1581 C C . LYS A 1 195 ? -16.215 12.543 -7.047 1.00 83.25 195 LYS A C 1
ATOM 1583 O O . LYS A 1 195 ? -15.986 13.721 -6.781 1.00 83.25 195 LYS A O 1
ATOM 1588 N N . ILE A 1 196 ? -15.362 11.556 -6.769 1.00 84.38 196 ILE A N 1
ATOM 1589 C CA . ILE A 1 196 ? -14.028 11.808 -6.221 1.00 84.38 196 ILE A CA 1
ATOM 1590 C C . ILE A 1 196 ? -13.217 12.639 -7.216 1.00 84.38 196 ILE A C 1
ATOM 1592 O O . ILE A 1 196 ? -12.672 13.663 -6.814 1.00 84.38 196 ILE A O 1
ATOM 1596 N N . GLN A 1 197 ? -13.208 12.256 -8.497 1.00 86.06 197 GLN A N 1
ATOM 1597 C CA . GLN A 1 197 ? -12.500 12.949 -9.572 1.00 86.06 197 GLN A CA 1
ATOM 1598 C C . GLN A 1 197 ? -12.914 14.416 -9.650 1.00 86.06 197 GLN A C 1
ATOM 1600 O O . GLN A 1 197 ? -12.050 15.288 -9.627 1.00 86.06 197 GLN A O 1
ATOM 1605 N N . GLN A 1 198 ? -14.217 14.709 -9.680 1.00 82.69 198 GLN A N 1
ATOM 1606 C CA . GLN A 1 198 ? -14.728 16.083 -9.741 1.00 82.69 198 GLN A CA 1
ATOM 1607 C C . GLN A 1 198 ? -14.219 16.948 -8.584 1.00 82.69 198 GLN A C 1
ATOM 1609 O O . GLN A 1 198 ? -13.829 18.092 -8.803 1.00 82.69 198 GLN A O 1
ATOM 1614 N N . MET A 1 199 ? -14.169 16.402 -7.367 1.00 80.62 199 MET A N 1
ATOM 1615 C CA . MET A 1 199 ? -13.674 17.141 -6.205 1.00 80.62 199 MET A CA 1
ATOM 1616 C C . MET A 1 199 ? -12.157 17.360 -6.250 1.00 80.62 199 MET A C 1
ATOM 1618 O O . MET A 1 199 ? -11.688 18.433 -5.874 1.00 80.62 199 MET A O 1
ATOM 1622 N N . ILE A 1 200 ? -11.371 16.360 -6.659 1.00 80.75 200 ILE A N 1
ATOM 1623 C CA . ILE A 1 200 ? -9.905 16.482 -6.633 1.00 80.75 200 ILE A CA 1
ATOM 1624 C C . ILE A 1 200 ? -9.336 17.206 -7.851 1.00 80.75 200 ILE A C 1
ATOM 1626 O O . ILE A 1 200 ? -8.208 17.683 -7.778 1.00 80.75 200 ILE A O 1
ATOM 1630 N N . SER A 1 201 ? -10.095 17.312 -8.945 1.00 82.31 201 SER A N 1
ATOM 1631 C CA . SER A 1 201 ? -9.625 17.896 -10.209 1.00 82.31 201 SER A CA 1
ATOM 1632 C C . SER A 1 201 ? -9.078 19.325 -10.056 1.00 82.31 201 SER A C 1
ATOM 1634 O O . SER A 1 201 ? -7.965 19.568 -10.518 1.00 82.31 201 SER A O 1
ATOM 1636 N N . PRO A 1 202 ? -9.746 20.261 -9.346 1.00 77.12 202 PRO A N 1
ATOM 1637 C CA . PRO A 1 202 ? -9.183 21.594 -9.121 1.00 77.12 202 PRO A CA 1
ATOM 1638 C C . PRO A 1 202 ? -7.828 21.555 -8.403 1.00 77.12 202 PRO A C 1
ATOM 1640 O O . PRO A 1 202 ? -6.885 22.216 -8.832 1.00 77.12 202 PRO A O 1
ATOM 1643 N N . LYS A 1 203 ? -7.707 20.724 -7.356 1.00 74.75 203 LYS A N 1
ATOM 1644 C CA . LYS A 1 203 ? -6.462 20.557 -6.586 1.00 74.75 203 LYS A CA 1
ATOM 1645 C C . LYS A 1 203 ? -5.365 19.926 -7.443 1.00 74.75 203 LYS A C 1
ATOM 1647 O O . LYS A 1 203 ? -4.216 20.347 -7.367 1.00 74.75 203 LYS A O 1
ATOM 1652 N N . LEU A 1 204 ? -5.697 18.933 -8.265 1.00 77.38 204 LEU A N 1
ATOM 1653 C CA . LEU A 1 204 ? -4.768 18.309 -9.210 1.00 77.38 204 LEU A CA 1
ATOM 1654 C C . LEU A 1 204 ? -4.202 19.324 -10.201 1.00 77.38 204 LEU A C 1
ATOM 1656 O O . LEU A 1 204 ? -2.984 19.414 -10.328 1.00 77.38 204 LEU A O 1
ATOM 1660 N N . ASN A 1 205 ? -5.070 20.112 -10.837 1.00 76.06 205 ASN A N 1
ATOM 1661 C CA . ASN A 1 205 ? -4.667 21.114 -11.824 1.00 76.06 205 ASN A CA 1
ATOM 1662 C C . ASN A 1 205 ? -3.779 22.185 -11.190 1.00 76.06 205 ASN A C 1
ATOM 1664 O O . ASN A 1 205 ? -2.712 22.485 -11.714 1.00 76.06 205 ASN A O 1
ATOM 1668 N N . GLU A 1 206 ? -4.169 22.711 -10.026 1.00 72.12 206 GLU A N 1
ATOM 1669 C CA . GLU A 1 206 ? -3.357 23.675 -9.278 1.00 72.12 206 GLU A CA 1
ATOM 1670 C C . GLU A 1 206 ? -1.967 23.109 -8.963 1.00 72.12 206 GLU A C 1
ATOM 1672 O O . GLU A 1 206 ? -0.950 23.754 -9.210 1.00 72.12 206 GLU A O 1
ATOM 1677 N N . THR A 1 207 ? -1.909 21.868 -8.473 1.00 69.12 207 THR A N 1
ATOM 1678 C CA . THR A 1 207 ? -0.643 21.214 -8.113 1.00 69.12 207 THR A CA 1
ATOM 1679 C C . THR A 1 207 ? 0.242 20.994 -9.326 1.00 69.12 207 THR A C 1
ATOM 1681 O O . THR A 1 207 ? 1.448 21.220 -9.260 1.00 69.12 207 THR A O 1
ATOM 1684 N N . TYR A 1 208 ? -0.344 20.511 -10.418 1.00 73.38 208 TYR A N 1
ATOM 1685 C CA . TYR A 1 208 ? 0.358 20.291 -11.669 1.00 73.38 208 TYR A CA 1
ATOM 1686 C C . TYR A 1 208 ? 0.925 21.607 -12.196 1.00 73.38 208 TYR A C 1
ATOM 1688 O O . TYR A 1 208 ? 2.134 21.699 -12.380 1.00 73.38 208 TYR A O 1
ATOM 1696 N N . ASN A 1 209 ? 0.098 22.650 -12.285 1.00 71.38 209 ASN A N 1
ATOM 1697 C CA . ASN A 1 209 ? 0.516 23.968 -12.749 1.00 71.38 209 ASN A CA 1
ATOM 1698 C C . ASN A 1 209 ? 1.607 24.572 -11.859 1.00 71.38 209 ASN A C 1
ATOM 1700 O O . ASN A 1 209 ? 2.549 25.166 -12.373 1.00 71.38 209 ASN A O 1
ATOM 1704 N N . LEU A 1 210 ? 1.550 24.391 -10.536 1.00 65.81 210 LEU A N 1
ATOM 1705 C CA . LEU A 1 210 ? 2.623 24.809 -9.625 1.00 65.81 210 LEU A CA 1
ATOM 1706 C C . LEU A 1 210 ? 3.918 24.012 -9.834 1.00 65.81 210 LEU A C 1
ATOM 1708 O O . LEU A 1 210 ? 5.001 24.590 -9.796 1.00 65.81 210 LEU A O 1
ATOM 1712 N N . ALA A 1 211 ? 3.821 22.698 -10.038 1.00 64.19 211 ALA A N 1
ATOM 1713 C CA . ALA A 1 211 ? 4.976 21.837 -10.275 1.00 64.19 211 ALA A CA 1
ATOM 1714 C C . ALA A 1 211 ? 5.676 22.187 -11.593 1.00 64.19 211 ALA A C 1
ATOM 1716 O O . ALA A 1 211 ? 6.900 22.253 -11.638 1.00 64.19 211 ALA A O 1
ATOM 1717 N N . THR A 1 212 ? 4.902 22.450 -12.646 1.00 63.56 212 THR A N 1
ATOM 1718 C CA . THR A 1 212 ? 5.423 22.780 -13.974 1.00 63.56 212 THR A CA 1
ATOM 1719 C C . THR A 1 212 ? 5.815 24.246 -14.126 1.00 63.56 212 THR A C 1
ATOM 1721 O O . THR A 1 212 ? 6.675 24.535 -14.942 1.00 63.56 212 THR A O 1
ATOM 1724 N N . SER A 1 213 ? 5.228 25.176 -13.361 1.00 57.25 213 SER A N 1
ATOM 1725 C CA . SER A 1 213 ? 5.602 26.605 -13.391 1.00 57.25 213 SER A CA 1
ATOM 1726 C C . SER A 1 213 ? 6.821 26.945 -12.536 1.00 57.25 213 SER A C 1
ATOM 1728 O O . SER A 1 213 ? 7.511 27.912 -12.839 1.00 57.25 213 SER A O 1
ATOM 1730 N N . LYS A 1 214 ? 7.104 26.173 -11.475 1.00 48.81 214 LYS A N 1
ATOM 1731 C CA . LYS A 1 214 ? 8.358 26.304 -10.708 1.00 48.81 214 LYS A CA 1
ATOM 1732 C C . LYS A 1 214 ? 9.564 25.677 -11.404 1.00 48.81 214 LYS A C 1
ATOM 1734 O O . LYS A 1 214 ? 10.684 25.978 -11.012 1.00 48.81 214 LYS A O 1
ATOM 1739 N N . LEU A 1 215 ? 9.336 24.841 -12.416 1.00 47.62 215 LEU A N 1
ATOM 1740 C CA . LEU A 1 215 ? 10.340 24.515 -13.423 1.00 47.62 215 LEU A CA 1
ATOM 1741 C C . LEU A 1 215 ? 10.415 25.720 -14.371 1.00 47.62 215 LEU A C 1
ATOM 1743 O O . LEU A 1 215 ? 9.776 25.735 -15.421 1.00 47.62 215 LEU A O 1
ATOM 1747 N N . ASP A 1 216 ? 11.094 26.786 -13.942 1.00 40.66 216 ASP A N 1
ATOM 1748 C CA . ASP A 1 216 ? 11.255 27.993 -14.752 1.00 40.66 216 ASP A CA 1
ATOM 1749 C C . ASP A 1 216 ? 11.909 27.610 -16.092 1.00 40.66 216 ASP A C 1
ATOM 1751 O O . ASP A 1 216 ? 12.852 26.816 -16.134 1.00 40.66 216 ASP A O 1
ATOM 1755 N N . LEU A 1 217 ? 11.423 28.167 -17.204 1.00 41.12 217 LEU A N 1
ATOM 1756 C CA . LEU A 1 217 ? 11.918 27.874 -18.559 1.00 41.12 217 LEU A CA 1
ATOM 1757 C C . LEU A 1 217 ? 13.428 28.150 -18.703 1.00 41.12 217 LEU A C 1
ATOM 1759 O O . LEU A 1 217 ? 14.066 27.596 -19.595 1.00 41.12 217 LEU A O 1
ATOM 1763 N N . LYS A 1 218 ? 14.009 28.945 -17.795 1.00 42.41 218 LYS A N 1
ATOM 1764 C CA . LYS A 1 218 ? 15.459 29.151 -17.660 1.00 42.41 218 LYS A CA 1
ATOM 1765 C C . LYS A 1 218 ? 16.239 27.929 -17.157 1.00 42.41 218 LYS A C 1
ATOM 1767 O O . LYS A 1 218 ? 17.389 27.758 -17.543 1.00 42.41 218 LYS A O 1
ATOM 1772 N N . GLU A 1 219 ? 15.653 27.066 -16.326 1.00 38.75 219 GLU A N 1
ATOM 1773 C CA . GLU A 1 219 ? 16.286 25.791 -15.941 1.00 38.75 219 GLU A CA 1
ATOM 1774 C C . GLU A 1 219 ? 16.214 24.757 -17.075 1.00 38.75 219 GLU A C 1
ATOM 1776 O O . GLU A 1 219 ? 17.079 23.889 -17.171 1.00 38.75 219 GLU A O 1
ATOM 1781 N N . LEU A 1 220 ? 15.235 24.887 -17.979 1.00 36.28 220 LEU A N 1
ATOM 1782 C CA . LEU A 1 220 ? 15.167 24.118 -19.226 1.00 36.28 220 LEU A CA 1
ATOM 1783 C C . LEU A 1 220 ? 16.136 24.647 -20.297 1.00 36.28 220 LEU A C 1
ATOM 1785 O O . LEU A 1 220 ? 16.711 23.843 -21.021 1.00 36.28 220 LEU A O 1
ATOM 1789 N N . SER A 1 221 ? 16.382 25.961 -20.370 1.00 35.69 221 SER A N 1
ATOM 1790 C CA . SER A 1 221 ? 17.334 26.537 -21.337 1.00 35.69 221 SER A CA 1
ATOM 1791 C C . SER A 1 221 ? 18.805 26.300 -20.979 1.00 35.69 221 SER A C 1
ATOM 1793 O O . SER A 1 221 ? 19.661 26.432 -21.841 1.00 35.69 221 SER A O 1
ATOM 1795 N N . MET A 1 222 ? 19.124 25.899 -19.741 1.00 35.03 222 MET A N 1
ATOM 1796 C CA . MET A 1 222 ? 20.466 25.404 -19.386 1.00 35.03 222 MET A CA 1
ATOM 1797 C C . MET A 1 222 ? 20.743 23.975 -19.894 1.00 35.03 222 MET A C 1
ATOM 1799 O O . MET A 1 222 ? 21.839 23.461 -19.691 1.00 35.03 222 MET A O 1
ATOM 1803 N N . LEU A 1 223 ? 19.767 23.323 -20.539 1.00 36.88 223 LEU A N 1
ATOM 1804 C CA . LEU A 1 223 ? 19.915 21.996 -21.149 1.00 36.88 223 LEU A CA 1
ATOM 1805 C C . LEU A 1 223 ? 19.973 22.025 -22.685 1.00 36.88 223 LEU A C 1
ATOM 1807 O O . LEU A 1 223 ? 20.162 20.962 -23.275 1.00 36.88 223 LEU A O 1
ATOM 1811 N N . ASP A 1 224 ? 19.848 23.200 -23.313 1.00 36.28 224 ASP A N 1
ATOM 1812 C CA . ASP A 1 224 ? 19.906 23.349 -24.777 1.00 36.28 224 ASP A CA 1
ATOM 1813 C C . ASP A 1 224 ? 21.177 24.050 -25.297 1.00 36.28 224 ASP A C 1
ATOM 1815 O O . ASP A 1 224 ? 21.412 24.014 -26.501 1.00 36.28 224 ASP A O 1
ATOM 1819 N N . ASP A 1 225 ? 22.057 24.570 -24.433 1.00 38.09 225 ASP A N 1
ATOM 1820 C CA . ASP A 1 225 ? 23.327 25.186 -24.854 1.00 38.09 225 ASP A CA 1
ATOM 1821 C C . ASP A 1 225 ? 24.554 24.391 -24.373 1.00 38.09 225 ASP A C 1
ATOM 1823 O O . ASP A 1 225 ? 25.350 24.830 -23.546 1.00 38.09 225 ASP A O 1
ATOM 1827 N N . GLU A 1 226 ? 24.748 23.209 -24.956 1.00 42.81 226 GLU A N 1
ATOM 1828 C CA . GLU A 1 226 ? 26.094 22.676 -25.188 1.00 42.81 226 GLU A CA 1
ATOM 1829 C C . GLU A 1 226 ? 26.277 22.469 -26.696 1.00 42.81 226 GLU A C 1
ATOM 1831 O O . GLU A 1 226 ? 25.992 21.391 -27.225 1.00 42.81 226 GLU A O 1
ATOM 1836 N N . ASN A 1 227 ? 26.712 23.524 -27.393 1.00 36.84 227 ASN A N 1
ATOM 1837 C CA . ASN A 1 227 ? 27.851 23.539 -28.327 1.00 36.84 227 ASN A CA 1
ATOM 1838 C C . ASN A 1 227 ? 27.746 24.717 -29.309 1.00 36.84 227 ASN A C 1
ATOM 1840 O O . ASN A 1 227 ? 27.171 24.568 -30.383 1.00 36.84 227 ASN A O 1
ATOM 1844 N N . GLU A 1 228 ? 28.443 25.815 -29.026 1.00 31.84 228 GLU A N 1
ATOM 1845 C CA . GLU A 1 228 ? 29.162 26.523 -30.088 1.00 31.84 228 GLU A CA 1
ATOM 1846 C C . GLU A 1 228 ? 30.440 27.127 -29.493 1.00 31.84 228 GLU A C 1
ATOM 1848 O O . GLU A 1 228 ? 30.418 28.080 -28.718 1.00 31.84 228 GLU A O 1
ATOM 1853 N N . TYR A 1 229 ? 31.573 26.490 -29.793 1.00 37.22 229 TYR A N 1
ATOM 1854 C CA . TYR A 1 229 ? 32.859 27.171 -29.735 1.00 37.22 229 TYR A CA 1
ATOM 1855 C C . TYR A 1 229 ? 32.853 28.210 -30.857 1.00 37.22 229 TYR A C 1
ATOM 1857 O O . TYR A 1 229 ? 32.642 27.813 -31.998 1.00 37.22 229 TYR A O 1
ATOM 1865 N N . GLU A 1 230 ? 33.134 29.478 -30.559 1.00 33.94 230 GLU A N 1
ATOM 1866 C CA . GLU A 1 230 ? 34.330 30.159 -31.075 1.00 33.94 230 GLU A CA 1
ATOM 1867 C C . GLU A 1 230 ? 34.447 31.622 -30.595 1.00 33.94 230 GLU A C 1
ATOM 1869 O O . GLU A 1 230 ? 33.504 32.401 -30.646 1.00 33.94 230 GLU A O 1
ATOM 1874 N N . GLU A 1 231 ? 35.682 31.927 -30.185 1.00 31.80 231 GLU A N 1
ATOM 1875 C CA . GLU A 1 231 ? 36.416 33.196 -30.283 1.00 31.80 231 GLU A CA 1
ATOM 1876 C C . GLU A 1 231 ? 36.187 34.363 -29.296 1.00 31.80 231 GLU A C 1
ATOM 1878 O O . GLU A 1 231 ? 35.092 34.850 -29.031 1.00 31.80 231 GLU A O 1
ATOM 1883 N N . GLU A 1 232 ? 37.338 34.792 -28.759 1.00 39.69 232 GLU A N 1
ATOM 1884 C CA . GLU A 1 232 ? 37.625 36.008 -27.995 1.00 39.69 232 GLU A CA 1
ATOM 1885 C C . GLU A 1 232 ? 37.057 37.266 -28.666 1.00 39.69 232 GLU A C 1
ATOM 1887 O O . GLU A 1 232 ? 37.154 37.380 -29.878 1.00 39.69 232 GLU A O 1
ATOM 1892 N N . TYR A 1 233 ? 36.589 38.241 -27.879 1.00 33.41 233 TYR A N 1
ATOM 1893 C CA . TYR A 1 233 ? 37.096 39.624 -27.875 1.00 33.41 233 TYR A CA 1
ATOM 1894 C C . TYR A 1 233 ? 36.577 40.364 -26.628 1.00 33.41 233 TYR A C 1
ATOM 1896 O O . TYR A 1 233 ? 35.411 40.242 -26.255 1.00 33.41 233 TYR A O 1
ATOM 1904 N N . ASP A 1 234 ? 37.482 41.108 -25.988 1.00 40.94 234 ASP A N 1
ATOM 1905 C CA . ASP A 1 234 ? 37.201 42.146 -24.993 1.00 40.94 234 ASP A CA 1
ATOM 1906 C C . ASP A 1 234 ? 36.205 43.179 -25.545 1.00 40.94 234 ASP A C 1
ATOM 1908 O O . ASP A 1 234 ? 36.333 43.563 -26.704 1.00 40.94 234 ASP A O 1
ATOM 1912 N N . GLU A 1 235 ? 35.290 43.689 -24.712 1.00 35.25 235 GLU A N 1
ATOM 1913 C CA . GLU A 1 235 ? 35.060 45.134 -24.550 1.00 35.25 235 GLU A CA 1
ATOM 1914 C C . GLU A 1 235 ? 34.045 45.450 -23.433 1.00 35.25 235 GLU A C 1
ATOM 1916 O O . GLU A 1 235 ? 33.258 44.627 -22.972 1.00 35.25 235 GLU A O 1
ATOM 1921 N N . GLU A 1 236 ? 34.197 46.674 -22.955 1.00 37.44 236 GLU A N 1
ATOM 1922 C CA . GLU A 1 236 ? 33.752 47.333 -21.730 1.00 37.44 236 GLU A CA 1
ATOM 1923 C C . GLU A 1 236 ? 32.358 47.996 -21.902 1.00 37.44 236 GLU A C 1
ATOM 1925 O O . GLU A 1 236 ? 31.909 48.168 -23.033 1.00 37.44 236 GLU A O 1
ATOM 1930 N N . TYR A 1 237 ? 31.749 48.455 -20.789 1.00 34.19 237 TYR A N 1
ATOM 1931 C CA . TYR A 1 237 ? 30.534 49.312 -20.668 1.00 34.19 237 TYR A CA 1
ATOM 1932 C C . TYR A 1 237 ? 29.159 48.606 -20.786 1.00 34.19 237 TYR A C 1
ATOM 1934 O O . TYR A 1 237 ? 29.005 47.648 -21.527 1.00 34.19 237 TYR A O 1
ATOM 1942 N N . ASP A 1 238 ? 28.065 48.992 -20.117 1.00 33.38 238 ASP A N 1
ATOM 1943 C CA . ASP A 1 238 ? 27.761 49.990 -19.080 1.00 33.38 238 ASP A CA 1
ATOM 1944 C C . ASP A 1 238 ? 26.442 49.564 -18.393 1.00 33.38 238 ASP A C 1
ATOM 1946 O O . ASP A 1 238 ? 25.572 48.954 -19.020 1.00 33.38 238 ASP A O 1
ATOM 1950 N N . GLU A 1 239 ? 26.278 49.892 -17.110 1.00 39.94 239 GLU A N 1
ATOM 1951 C CA . GLU A 1 239 ? 24.993 49.812 -16.403 1.00 39.94 239 GLU A CA 1
ATOM 1952 C C . GLU A 1 239 ? 24.055 50.937 -16.873 1.00 39.94 239 GLU A C 1
ATOM 1954 O O . GLU A 1 239 ? 24.332 52.110 -16.630 1.00 39.94 239 GLU A O 1
ATOM 1959 N N . GLU A 1 240 ? 22.894 50.600 -17.443 1.00 30.03 240 GLU A N 1
ATOM 1960 C CA . GLU A 1 240 ? 21.775 51.545 -17.550 1.00 30.03 240 GLU A CA 1
ATOM 1961 C C . GLU A 1 240 ? 20.464 50.874 -17.114 1.00 30.03 240 GLU A C 1
ATOM 1963 O O . GLU A 1 240 ? 19.910 49.993 -17.774 1.00 30.03 240 GLU A O 1
ATOM 1968 N N . TYR A 1 241 ? 20.001 51.279 -15.929 1.00 36.56 241 TYR A N 1
ATOM 1969 C CA . TYR A 1 241 ? 18.641 51.062 -15.454 1.00 36.56 241 TYR A CA 1
ATOM 1970 C C . TYR A 1 241 ? 17.696 51.925 -16.288 1.00 36.56 241 TYR A C 1
ATOM 1972 O O . TYR A 1 241 ? 17.843 53.146 -16.279 1.00 36.56 241 TYR A O 1
ATOM 1980 N N . ASP A 1 242 ? 16.688 51.315 -16.914 1.00 31.03 242 ASP A N 1
ATOM 1981 C CA . ASP A 1 242 ? 15.526 52.056 -17.403 1.00 31.03 242 ASP A CA 1
ATOM 1982 C C . ASP A 1 242 ? 14.285 51.691 -16.581 1.00 31.03 242 ASP A C 1
ATOM 1984 O O . ASP A 1 242 ? 13.872 50.531 -16.467 1.00 31.03 242 ASP A O 1
ATOM 1988 N N . GLU A 1 243 ? 13.744 52.718 -15.933 1.00 33.22 243 GLU A N 1
ATOM 1989 C CA . GLU A 1 243 ? 12.558 52.678 -15.099 1.00 33.22 243 GLU A CA 1
ATOM 1990 C C . GLU A 1 243 ? 11.310 52.991 -15.934 1.00 33.22 243 GLU A C 1
ATOM 1992 O O . GLU A 1 243 ? 11.242 53.999 -16.630 1.00 33.22 243 GLU A O 1
ATOM 1997 N N . ASN A 1 244 ? 10.250 52.232 -15.644 1.00 35.16 244 ASN A N 1
ATOM 1998 C CA . ASN A 1 244 ? 8.831 52.532 -15.863 1.00 35.16 244 ASN A CA 1
ATOM 1999 C C . ASN A 1 244 ? 8.217 52.155 -17.218 1.00 35.16 244 ASN A C 1
ATOM 2001 O O . ASN A 1 244 ? 8.355 52.861 -18.203 1.00 35.16 244 ASN A O 1
ATOM 2005 N N . GLU A 1 245 ? 7.266 51.217 -17.165 1.00 32.41 245 GLU A N 1
ATOM 2006 C CA . GLU A 1 245 ? 5.895 51.556 -17.562 1.00 32.41 245 GLU A CA 1
ATOM 2007 C C . GLU A 1 245 ? 4.863 50.737 -16.767 1.00 32.41 245 GLU A C 1
ATOM 2009 O O . GLU A 1 245 ? 4.874 49.506 -16.712 1.00 32.41 245 GLU A O 1
ATOM 2014 N N . GLY A 1 246 ? 3.975 51.456 -16.076 1.00 41.00 246 GLY A N 1
ATOM 2015 C CA . GLY A 1 246 ? 2.987 50.901 -15.163 1.00 41.00 246 GLY A CA 1
ATOM 2016 C C . GLY A 1 246 ? 1.851 50.170 -15.874 1.00 41.00 246 GLY A C 1
ATOM 2017 O O . GLY A 1 246 ? 1.003 50.785 -16.519 1.00 41.00 246 GLY A O 1
ATOM 2018 N N . ILE A 1 247 ? 1.741 48.864 -15.628 1.00 33.31 247 ILE A N 1
ATOM 2019 C CA . ILE A 1 247 ? 0.539 48.081 -15.923 1.00 33.31 247 ILE A CA 1
ATOM 2020 C C . ILE A 1 247 ? -0.199 47.833 -14.604 1.00 33.31 247 ILE A C 1
ATOM 2022 O O . ILE A 1 247 ? 0.241 47.074 -13.744 1.00 33.31 247 ILE A O 1
ATOM 2026 N N . LYS A 1 248 ? -1.351 48.492 -14.433 1.00 34.22 248 LYS A N 1
ATOM 2027 C CA . LYS A 1 248 ? -2.275 48.224 -13.319 1.00 34.22 248 LYS A CA 1
ATOM 2028 C C . LYS A 1 248 ? -2.742 46.760 -13.385 1.00 34.22 248 LYS A C 1
ATOM 2030 O O . LYS A 1 248 ? -3.227 46.355 -14.446 1.00 34.22 248 LYS A O 1
ATOM 2035 N N 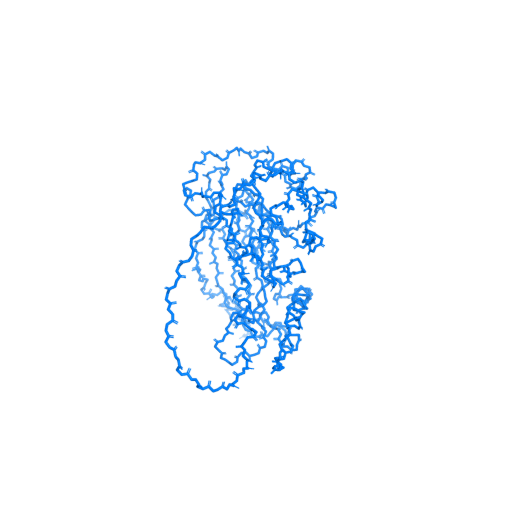. PRO A 1 249 ? -2.704 45.984 -12.287 1.00 32.06 249 PRO A N 1
ATOM 2036 C CA . PRO A 1 249 ? -3.247 44.635 -12.291 1.00 32.06 249 PRO A CA 1
ATOM 2037 C C . PRO A 1 249 ? -4.770 44.713 -12.444 1.00 32.06 249 PRO A C 1
ATOM 2039 O O . PRO A 1 249 ? -5.485 45.188 -11.559 1.00 32.06 249 PRO A O 1
ATOM 2042 N N . LYS A 1 250 ? -5.285 44.274 -13.597 1.00 33.59 250 LYS A N 1
ATOM 2043 C CA . LYS A 1 250 ? -6.710 43.968 -13.745 1.00 33.59 250 LYS A CA 1
ATOM 2044 C C . LYS A 1 250 ? -7.016 42.782 -12.834 1.00 33.59 250 LYS A C 1
ATOM 2046 O O . LYS A 1 250 ? -6.388 41.735 -12.961 1.00 33.59 250 LYS A O 1
ATOM 2051 N N . ALA A 1 251 ? -7.980 42.964 -11.935 1.00 34.47 251 ALA A N 1
ATOM 2052 C CA . ALA A 1 251 ? -8.518 41.891 -11.111 1.00 34.47 251 ALA A CA 1
ATOM 2053 C C . ALA A 1 251 ? -8.910 40.695 -12.001 1.00 34.47 251 ALA A C 1
ATOM 2055 O O . ALA A 1 251 ? -9.573 40.904 -13.026 1.00 34.47 251 ALA A O 1
ATOM 2056 N N . PRO A 1 252 ? -8.506 39.461 -11.657 1.00 33.47 252 PRO A N 1
ATOM 2057 C CA . PRO A 1 252 ? -8.882 38.302 -12.443 1.00 33.47 252 PRO A CA 1
ATOM 2058 C C . PRO A 1 252 ? -10.391 38.090 -12.300 1.00 33.47 252 PRO A C 1
ATOM 2060 O O . PRO A 1 252 ? -10.909 37.880 -11.204 1.00 33.47 252 PRO A O 1
ATOM 2063 N N . ASN A 1 253 ? -11.104 38.165 -13.426 1.00 32.16 253 ASN A N 1
ATOM 2064 C CA . ASN A 1 253 ? -12.456 37.625 -13.526 1.00 32.16 253 ASN A CA 1
ATOM 2065 C C . ASN A 1 253 ? -12.413 36.139 -13.132 1.00 32.16 253 ASN A C 1
ATOM 2067 O O . ASN A 1 253 ? -11.480 35.449 -13.557 1.00 32.16 253 ASN A O 1
ATOM 2071 N N . PRO A 1 254 ? -13.405 35.626 -12.382 1.00 38.78 254 PRO A N 1
ATOM 2072 C CA . PRO A 1 254 ? -13.469 34.221 -12.012 1.00 38.78 254 PRO A CA 1
ATOM 2073 C C . PRO A 1 254 ? -13.830 33.424 -13.266 1.00 38.78 254 PRO A C 1
ATOM 2075 O O . PRO A 1 254 ? -14.999 33.179 -13.563 1.00 38.78 254 PRO A O 1
ATOM 2078 N N . LYS A 1 255 ? -12.814 33.083 -14.060 1.00 36.78 255 LYS A N 1
ATOM 2079 C CA . LYS A 1 255 ? -12.951 32.090 -15.115 1.00 36.78 255 LYS A CA 1
ATOM 2080 C C . LYS A 1 255 ? -13.259 30.767 -14.429 1.00 36.78 255 LYS A C 1
ATOM 2082 O O . LYS A 1 255 ? -12.522 30.324 -13.553 1.00 36.78 255 LYS A O 1
ATOM 2087 N N . THR A 1 256 ? -14.377 30.179 -14.827 1.00 34.12 256 THR A N 1
ATOM 2088 C CA . THR A 1 256 ? -14.648 28.749 -14.736 1.00 34.12 256 THR A CA 1
ATOM 2089 C C . THR A 1 256 ? -13.355 27.978 -14.980 1.00 34.12 256 THR A C 1
ATOM 2091 O O . THR A 1 256 ? -12.774 28.089 -16.057 1.00 34.12 256 THR A O 1
ATOM 2094 N N . ILE A 1 257 ? -12.883 27.269 -13.955 1.00 40.47 257 ILE A N 1
ATOM 2095 C CA . ILE A 1 257 ? -11.709 26.402 -14.034 1.00 40.47 257 ILE A CA 1
ATOM 2096 C C . ILE A 1 257 ? -12.135 25.211 -14.895 1.00 40.47 257 ILE A C 1
ATOM 2098 O O . ILE A 1 257 ? -12.710 24.244 -14.400 1.00 40.47 257 ILE A O 1
ATOM 2102 N N . GLU A 1 258 ? -11.962 25.339 -16.208 1.00 37.94 258 GLU A N 1
ATOM 2103 C CA . GLU A 1 258 ? -12.006 24.207 -17.125 1.00 37.94 258 GLU A CA 1
ATOM 2104 C C . GLU A 1 258 ? -10.866 23.258 -16.737 1.00 37.94 258 GLU A C 1
ATOM 2106 O O . GLU A 1 258 ? -9.763 23.701 -16.413 1.00 37.94 258 GLU A O 1
ATOM 2111 N N . CYS A 1 259 ? -11.143 21.952 -16.694 1.00 42.72 259 CYS A N 1
ATOM 2112 C CA . CYS A 1 259 ? -10.098 20.954 -16.501 1.00 42.72 259 CYS A CA 1
ATOM 2113 C C . CYS A 1 259 ? -9.111 21.045 -17.666 1.00 42.72 259 CYS A C 1
ATOM 2115 O O . CYS A 1 259 ? -9.387 20.527 -18.742 1.00 42.72 259 CYS A O 1
ATOM 2117 N N . GLU A 1 260 ? -7.965 21.686 -17.459 1.00 51.88 260 GLU A N 1
ATOM 2118 C CA . GLU A 1 260 ? -6.814 21.540 -18.343 1.00 51.88 260 GLU A CA 1
ATOM 2119 C C . GLU A 1 260 ? -6.385 20.064 -18.287 1.00 51.88 260 GLU A C 1
ATOM 2121 O O . GLU A 1 260 ? -5.810 19.677 -17.284 1.00 51.88 260 GLU A O 1
ATOM 2126 N N . ASP A 1 261 ? -6.764 19.251 -19.287 1.00 63.50 261 ASP A N 1
ATOM 2127 C CA . ASP A 1 261 ? -6.212 17.981 -19.844 1.00 63.50 261 ASP A CA 1
ATOM 2128 C C . ASP A 1 261 ? -5.573 16.900 -18.916 1.00 63.50 261 ASP A C 1
ATOM 2130 O O . ASP A 1 261 ? -5.618 15.705 -19.200 1.00 63.50 261 ASP A O 1
ATOM 2134 N N . ILE A 1 262 ? -4.986 17.255 -17.774 1.00 71.69 262 ILE A N 1
ATOM 2135 C CA . ILE A 1 262 ? -4.292 16.378 -16.827 1.00 71.69 262 ILE A CA 1
ATOM 2136 C C . ILE A 1 262 ? -5.216 15.373 -16.141 1.00 71.69 262 ILE A C 1
ATOM 2138 O O . ILE A 1 262 ? -4.811 14.247 -15.860 1.00 71.69 262 ILE A O 1
ATOM 2142 N N . CYS A 1 263 ? -6.471 15.754 -15.901 1.00 72.69 263 CYS A N 1
ATOM 2143 C CA . CYS A 1 263 ? -7.455 14.880 -15.269 1.00 72.69 263 CYS A CA 1
ATOM 2144 C C . CYS A 1 263 ? -7.834 13.695 -16.167 1.00 72.69 263 CYS A C 1
ATOM 2146 O O . CYS A 1 263 ? -8.195 12.646 -15.646 1.00 72.69 263 CYS A O 1
ATOM 2148 N N . GLU A 1 264 ? -7.696 13.824 -17.491 1.00 76.00 264 GLU A N 1
ATOM 2149 C CA . GLU A 1 264 ? -7.889 12.711 -18.432 1.00 76.00 264 GLU A CA 1
ATOM 2150 C C . GLU A 1 264 ? -6.721 11.712 -18.401 1.00 76.00 264 GLU A C 1
ATOM 2152 O O . GLU A 1 264 ? -6.861 10.566 -18.826 1.00 76.00 264 GLU A O 1
ATOM 2157 N N . ARG A 1 265 ? -5.568 12.125 -17.857 1.00 81.00 265 ARG A N 1
ATOM 2158 C CA . ARG A 1 265 ? -4.354 11.304 -17.718 1.00 81.00 265 ARG A CA 1
ATOM 2159 C C . ARG A 1 265 ? -4.262 10.591 -16.368 1.00 81.00 265 ARG A C 1
ATOM 2161 O O . ARG A 1 265 ? -3.294 9.871 -16.131 1.00 81.00 265 ARG A O 1
ATOM 2168 N N . ILE A 1 266 ? -5.242 10.798 -15.489 1.00 85.94 266 ILE A N 1
ATOM 2169 C CA . ILE A 1 266 ? -5.301 10.212 -14.149 1.00 85.94 266 ILE A CA 1
ATOM 2170 C C . ILE A 1 266 ? -6.416 9.169 -14.113 1.00 85.94 266 ILE A C 1
ATOM 2172 O O . ILE A 1 266 ? -7.584 9.486 -14.323 1.00 85.94 266 ILE A O 1
ATOM 2176 N N . ASP A 1 267 ? -6.065 7.924 -13.789 1.00 89.44 267 ASP A N 1
ATOM 2177 C CA . ASP A 1 267 ? -7.031 6.848 -13.565 1.00 89.44 267 ASP A CA 1
ATOM 2178 C C . ASP A 1 267 ? -7.131 6.531 -12.069 1.00 89.44 267 ASP A C 1
ATOM 2180 O O . ASP A 1 267 ? -6.274 5.862 -11.489 1.00 89.44 267 ASP A O 1
ATOM 2184 N N . LEU A 1 268 ? -8.223 6.961 -11.427 1.00 88.81 268 LEU A N 1
ATOM 2185 C CA . LEU A 1 268 ? -8.459 6.699 -10.002 1.00 88.81 268 LEU A CA 1
ATOM 2186 C C . LEU A 1 268 ? -8.611 5.214 -9.648 1.00 88.81 268 LEU A C 1
ATOM 2188 O O . LEU A 1 268 ? -8.595 4.875 -8.463 1.00 88.81 268 LEU A O 1
ATOM 2192 N N . LYS A 1 269 ? -8.737 4.306 -10.622 1.00 89.75 269 LYS A N 1
ATOM 2193 C CA . LYS A 1 269 ? -8.666 2.861 -10.354 1.00 89.75 269 LYS A CA 1
ATOM 2194 C C . LYS A 1 269 ? -7.264 2.417 -9.946 1.00 89.75 269 LYS A C 1
ATOM 2196 O O . LYS A 1 269 ? -7.140 1.400 -9.268 1.00 89.75 269 LYS A O 1
ATOM 2201 N N . GLU A 1 270 ? -6.235 3.170 -10.333 1.00 90.06 270 GLU A N 1
ATOM 2202 C CA . GLU A 1 270 ? -4.848 2.950 -9.911 1.00 90.06 270 GLU A CA 1
ATOM 2203 C C . GLU A 1 270 ? -4.558 3.518 -8.517 1.00 90.06 270 GLU A C 1
ATOM 2205 O O . GLU A 1 270 ? -3.507 3.226 -7.949 1.00 90.06 270 GLU A O 1
ATOM 2210 N N . ALA A 1 271 ? -5.464 4.334 -7.969 1.00 91.00 271 ALA A N 1
ATOM 2211 C CA . ALA A 1 271 ? -5.245 5.021 -6.709 1.00 91.00 271 ALA A CA 1
ATOM 2212 C C . ALA A 1 271 ? -5.519 4.128 -5.492 1.00 91.00 271 ALA A C 1
ATOM 2214 O O . ALA A 1 271 ? -6.566 3.472 -5.377 1.00 91.00 271 ALA A O 1
ATOM 2215 N N . ASP A 1 272 ? -4.619 4.215 -4.519 1.00 89.81 272 ASP A N 1
ATOM 2216 C CA . ASP A 1 272 ? -4.821 3.730 -3.165 1.00 89.81 272 ASP A CA 1
ATOM 2217 C C . ASP A 1 272 ? -5.595 4.787 -2.372 1.00 89.81 272 ASP A C 1
ATOM 2219 O O . ASP A 1 272 ? -5.080 5.852 -2.036 1.00 89.81 272 ASP A O 1
ATOM 2223 N N . ILE A 1 273 ? -6.869 4.493 -2.097 1.00 88.12 273 ILE A N 1
ATOM 2224 C CA . ILE A 1 273 ? -7.780 5.401 -1.391 1.00 88.12 273 ILE A CA 1
ATOM 2225 C C . ILE A 1 273 ? -7.990 4.890 0.031 1.00 88.12 273 ILE A C 1
ATOM 2227 O O . ILE A 1 273 ? -8.631 3.852 0.240 1.00 88.12 273 ILE A O 1
ATOM 2231 N N . TYR A 1 274 ? -7.458 5.606 1.016 1.00 84.88 274 TYR A N 1
ATOM 2232 C CA . TYR A 1 274 ? -7.494 5.209 2.422 1.00 84.88 274 TYR A CA 1
ATOM 2233 C C . TYR A 1 274 ? -7.624 6.401 3.356 1.00 84.88 274 TYR A C 1
ATOM 2235 O O . TYR A 1 274 ? -7.427 7.547 2.978 1.00 84.88 274 TYR A O 1
ATOM 2243 N N . TRP A 1 275 ? -7.997 6.126 4.599 1.00 80.88 275 TRP A N 1
ATOM 2244 C CA . TRP A 1 275 ? -8.109 7.164 5.607 1.00 80.88 275 TRP A CA 1
ATOM 2245 C C . TRP A 1 275 ? -6.782 7.350 6.340 1.00 80.88 275 TRP A C 1
ATOM 2247 O O . TRP A 1 275 ? -6.144 6.371 6.735 1.00 80.88 275 TRP A O 1
ATOM 2257 N N . HIS A 1 276 ? -6.397 8.604 6.551 1.00 80.44 276 HIS A N 1
ATOM 2258 C CA . HIS A 1 276 ? -5.156 8.979 7.215 1.00 80.44 276 HIS A CA 1
ATOM 2259 C C . HIS A 1 276 ? -5.392 10.176 8.134 1.00 80.44 276 HIS A C 1
ATOM 2261 O O . HIS A 1 276 ? -5.810 11.241 7.680 1.00 80.44 276 HIS A O 1
ATOM 2267 N N . GLY A 1 277 ? -5.163 10.006 9.438 1.00 76.44 277 GLY A N 1
ATOM 2268 C CA . GLY A 1 277 ? -5.409 11.057 10.430 1.00 76.44 277 GLY A CA 1
ATOM 2269 C C . GLY A 1 277 ? -6.845 11.589 10.364 1.00 76.44 277 GLY A C 1
ATOM 2270 O O . GLY A 1 277 ? -7.798 10.851 10.598 1.00 76.44 277 GLY A O 1
ATOM 2271 N N . TRP A 1 278 ? -7.012 12.869 10.031 1.00 75.25 278 TRP A N 1
ATOM 2272 C CA . TRP A 1 278 ? -8.309 13.556 9.921 1.00 75.25 278 TRP A CA 1
ATOM 2273 C C . TRP A 1 278 ? -8.763 13.767 8.467 1.00 75.25 278 TRP A C 1
ATOM 2275 O O . TRP A 1 278 ? -9.473 14.731 8.174 1.00 75.25 278 TRP A O 1
ATOM 2285 N N . GLY A 1 279 ? -8.375 12.902 7.533 1.00 79.44 279 GLY A N 1
ATOM 2286 C CA . GLY A 1 279 ? -8.851 13.012 6.157 1.00 79.44 279 GLY A CA 1
ATOM 2287 C C . GLY A 1 279 ? -8.660 11.762 5.314 1.00 79.44 279 GLY A C 1
ATOM 2288 O O . GLY A 1 279 ? -8.198 10.719 5.777 1.00 79.44 279 GLY A O 1
ATOM 2289 N N . LEU A 1 280 ? -9.050 11.886 4.052 1.00 83.06 280 LEU A N 1
ATOM 2290 C CA . LEU A 1 280 ? -8.899 10.860 3.036 1.00 83.06 280 LEU A CA 1
ATOM 2291 C C . LEU A 1 280 ? -7.617 11.117 2.243 1.00 83.06 280 LEU A C 1
ATOM 2293 O O . LEU A 1 280 ? -7.402 12.220 1.743 1.00 83.06 280 LEU A O 1
ATOM 2297 N N . MET A 1 281 ? -6.792 10.089 2.114 1.00 85.88 281 MET A N 1
ATOM 2298 C CA . MET A 1 281 ? -5.631 10.064 1.243 1.00 85.88 281 MET A CA 1
ATOM 2299 C C . MET A 1 281 ? -5.980 9.349 -0.061 1.00 85.88 281 MET A C 1
ATOM 2301 O O . MET A 1 281 ? -6.613 8.289 -0.053 1.00 85.88 281 MET A O 1
ATOM 2305 N N . ILE A 1 282 ? -5.557 9.937 -1.175 1.00 88.50 282 ILE A N 1
ATOM 2306 C CA . ILE A 1 282 ? -5.600 9.339 -2.508 1.00 88.50 282 ILE A CA 1
ATOM 2307 C C . ILE A 1 282 ? -4.169 9.331 -3.019 1.00 88.50 282 ILE A C 1
ATOM 2309 O O . ILE A 1 282 ? -3.636 10.385 -3.360 1.00 88.50 282 ILE A O 1
ATOM 2313 N N . SER A 1 283 ? -3.552 8.155 -3.028 1.00 88.81 283 SER A N 1
ATOM 2314 C CA . SER A 1 283 ? -2.136 7.984 -3.348 1.00 88.81 283 SER A CA 1
ATOM 2315 C C . SER A 1 283 ? -1.963 7.228 -4.658 1.00 88.81 283 SER A C 1
ATOM 2317 O O . SER A 1 283 ? -2.611 6.209 -4.891 1.00 88.81 283 SER A O 1
ATOM 2319 N N . PHE A 1 284 ? -1.050 7.707 -5.495 1.00 90.62 284 PHE A N 1
ATOM 2320 C CA . PHE A 1 284 ? -0.626 7.049 -6.721 1.00 90.62 284 PHE A CA 1
ATOM 2321 C C . PHE A 1 284 ? 0.822 6.617 -6.572 1.00 90.62 284 PHE A C 1
ATOM 2323 O O . PHE A 1 284 ? 1.720 7.418 -6.301 1.00 90.62 284 PHE A O 1
ATOM 2330 N N . GLN A 1 285 ? 1.056 5.323 -6.754 1.00 91.19 285 GLN A N 1
ATOM 2331 C CA . GLN A 1 285 ? 2.386 4.766 -6.581 1.00 91.19 285 GLN A CA 1
ATOM 2332 C C . GLN A 1 285 ? 3.320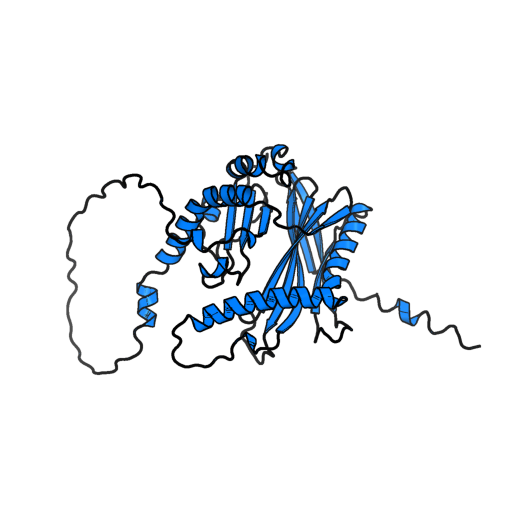 5.185 -7.721 1.00 91.19 285 GLN A C 1
ATOM 2334 O O . GLN A 1 285 ? 2.887 5.409 -8.857 1.00 91.19 285 GLN A O 1
ATOM 2339 N N . ARG A 1 286 ? 4.625 5.193 -7.424 1.00 88.81 286 ARG A N 1
ATOM 2340 C CA . ARG A 1 286 ? 5.697 5.413 -8.403 1.00 88.81 286 ARG A CA 1
ATOM 2341 C C . ARG A 1 286 ? 5.524 4.468 -9.596 1.00 88.81 286 ARG A C 1
ATOM 2343 O O . ARG A 1 286 ? 5.223 3.285 -9.389 1.00 88.81 286 ARG A O 1
ATOM 2350 N N . TYR A 1 287 ? 5.731 4.991 -10.801 1.00 89.50 287 TYR A N 1
ATOM 2351 C CA . TYR A 1 287 ? 5.605 4.288 -12.085 1.00 89.50 287 TYR A CA 1
ATOM 2352 C C . TYR A 1 287 ? 4.236 3.619 -12.339 1.00 89.50 287 TYR A C 1
ATOM 2354 O O . TYR A 1 287 ? 4.150 2.615 -13.041 1.00 89.50 287 TYR A O 1
ATOM 2362 N N . SER A 1 288 ? 3.155 4.164 -11.775 1.00 91.94 288 SER A N 1
ATOM 2363 C CA . SER A 1 288 ? 1.787 3.952 -12.287 1.00 91.94 288 SER A CA 1
ATOM 2364 C C . SER A 1 288 ? 1.566 4.746 -13.583 1.00 91.94 288 SER A C 1
ATOM 2366 O O . SER A 1 288 ? 2.329 5.678 -13.858 1.00 91.94 288 SER A O 1
ATOM 2368 N N . GLN A 1 289 ? 0.531 4.436 -14.376 1.00 90.62 289 GLN A N 1
ATOM 2369 C CA . GLN A 1 289 ? 0.233 5.234 -15.576 1.00 90.62 289 GLN A CA 1
ATOM 2370 C C . GLN A 1 289 ? -0.054 6.687 -15.195 1.00 90.62 289 GLN A C 1
ATOM 2372 O O . GLN A 1 289 ? 0.522 7.604 -15.777 1.00 90.62 289 GLN A O 1
ATOM 2377 N N . SER A 1 290 ? -0.839 6.881 -14.136 1.00 90.19 290 SER A N 1
ATOM 2378 C CA . SER A 1 290 ? -1.187 8.203 -13.614 1.00 90.19 290 SER A CA 1
ATOM 2379 C C . SER A 1 290 ? 0.039 8.987 -13.126 1.00 90.19 290 SER A C 1
ATOM 2381 O O . SER A 1 290 ? 0.084 10.203 -13.267 1.00 90.19 290 SER A O 1
ATOM 2383 N N . SER A 1 291 ? 1.083 8.322 -12.609 1.00 87.44 291 SER A N 1
ATOM 2384 C CA . SER A 1 291 ? 2.322 8.995 -12.166 1.00 87.44 291 SER A CA 1
ATOM 2385 C C . SER A 1 291 ? 3.170 9.590 -13.296 1.00 87.44 291 SER A C 1
ATOM 2387 O O . SER A 1 291 ? 4.071 10.384 -13.027 1.00 87.44 291 SER A O 1
ATOM 2389 N N . LYS A 1 292 ? 2.893 9.264 -14.569 1.00 84.56 292 LYS A N 1
ATOM 2390 C CA . LYS A 1 292 ? 3.616 9.838 -15.720 1.00 84.56 292 LYS A CA 1
ATOM 2391 C C . LYS A 1 292 ? 3.534 11.360 -15.774 1.00 84.56 292 LYS A C 1
ATOM 2393 O O . LYS A 1 292 ? 4.476 11.993 -16.239 1.00 84.56 292 LYS A O 1
ATOM 2398 N N . ILE A 1 293 ? 2.452 11.936 -15.250 1.00 80.81 293 ILE A N 1
ATOM 2399 C CA . ILE A 1 293 ? 2.266 13.388 -15.154 1.00 80.81 293 ILE A CA 1
ATOM 2400 C C . ILE A 1 293 ? 3.356 14.078 -14.318 1.00 80.81 293 ILE A C 1
ATOM 2402 O O . ILE A 1 293 ? 3.616 15.260 -14.505 1.00 80.81 293 ILE A O 1
ATOM 2406 N N . TYR A 1 294 ? 4.016 13.328 -13.431 1.00 78.38 294 TYR A N 1
ATOM 2407 C CA . TYR A 1 294 ? 5.159 13.762 -12.630 1.00 78.38 294 TYR A CA 1
ATOM 2408 C C . TYR A 1 294 ? 6.402 12.918 -12.945 1.00 78.38 294 TYR A C 1
ATOM 2410 O O . TYR A 1 294 ? 7.143 12.531 -12.046 1.00 78.38 294 TYR A O 1
ATOM 2418 N N . PHE A 1 295 ? 6.612 12.570 -14.220 1.00 76.56 295 PHE A N 1
ATOM 2419 C CA . PHE A 1 295 ? 7.771 11.795 -14.690 1.00 76.56 295 PHE A CA 1
ATOM 2420 C C . PHE A 1 295 ? 7.985 10.469 -13.938 1.00 76.56 295 PHE A C 1
ATOM 2422 O O . PHE A 1 295 ? 9.110 10.003 -13.758 1.00 76.56 295 PHE A O 1
ATOM 2429 N N . GLY A 1 296 ? 6.889 9.844 -13.503 1.00 77.94 296 GLY A N 1
ATOM 2430 C CA . GLY A 1 296 ? 6.899 8.578 -12.780 1.00 77.94 296 GLY A CA 1
ATOM 2431 C C . GLY A 1 296 ? 7.018 8.714 -11.263 1.00 77.94 296 GLY A C 1
ATOM 2432 O O . GLY A 1 296 ? 6.881 7.695 -10.585 1.00 77.94 296 GLY A O 1
ATOM 2433 N N . SER A 1 297 ? 7.232 9.915 -10.713 1.00 82.00 297 SER A N 1
ATOM 2434 C CA . SER A 1 297 ? 7.262 10.138 -9.263 1.00 82.00 297 SER A CA 1
ATOM 2435 C C . SER A 1 297 ? 5.892 9.864 -8.624 1.00 82.00 297 SER A C 1
ATOM 2437 O O . SER A 1 297 ? 4.856 10.185 -9.213 1.00 82.00 297 SER A O 1
ATOM 2439 N N . PRO A 1 298 ? 5.853 9.242 -7.426 1.00 85.38 298 PRO A N 1
ATOM 2440 C CA . PRO A 1 298 ? 4.602 9.046 -6.706 1.00 85.38 298 PRO A CA 1
ATOM 2441 C C . PRO A 1 298 ? 4.026 10.400 -6.293 1.00 85.38 298 PRO A C 1
ATOM 2443 O O . PRO A 1 298 ? 4.765 11.360 -6.073 1.00 85.38 298 PRO A O 1
ATOM 2446 N N . PHE A 1 299 ? 2.710 10.462 -6.141 1.00 81.75 299 PHE A N 1
ATOM 2447 C CA . PHE A 1 299 ? 2.047 11.652 -5.627 1.00 81.75 299 PHE A CA 1
ATOM 2448 C C . PHE A 1 299 ? 0.781 11.268 -4.875 1.00 81.75 299 PHE A C 1
ATOM 2450 O O . PHE A 1 299 ? 0.156 10.244 -5.156 1.00 81.75 299 PHE A O 1
ATOM 2457 N N . SER A 1 300 ? 0.390 12.128 -3.941 1.00 84.31 300 SER A N 1
ATOM 2458 C CA . SER A 1 300 ? -0.808 11.928 -3.139 1.00 84.31 300 SER A CA 1
ATOM 2459 C C . SER A 1 300 ? -1.622 13.209 -3.029 1.00 84.31 300 SER A C 1
ATOM 2461 O O . SER A 1 300 ? -1.123 14.323 -3.216 1.00 84.31 300 SER A O 1
ATOM 2463 N N . ILE A 1 301 ? -2.904 13.045 -2.730 1.00 81.25 301 ILE A N 1
ATOM 2464 C CA . ILE A 1 301 ? -3.839 14.132 -2.464 1.00 81.25 301 ILE A CA 1
ATOM 2465 C C . ILE A 1 301 ? -4.510 13.850 -1.133 1.00 81.25 301 ILE A C 1
ATOM 2467 O O . ILE A 1 301 ? -5.083 12.779 -0.932 1.00 81.25 301 ILE A O 1
ATOM 2471 N N . PHE A 1 302 ? -4.470 14.839 -0.248 1.00 79.62 302 PHE A N 1
ATOM 2472 C CA . PHE A 1 302 ? -5.176 14.798 1.019 1.00 79.62 302 PHE A CA 1
ATOM 2473 C C . PHE A 1 302 ? -6.468 15.614 0.943 1.00 79.62 302 PHE A C 1
ATOM 2475 O O . PHE A 1 302 ? -6.470 16.777 0.534 1.00 79.62 302 PHE A O 1
ATOM 2482 N N . ILE A 1 303 ? -7.569 15.003 1.368 1.00 79.75 303 ILE A N 1
ATOM 2483 C CA . ILE A 1 303 ? -8.893 15.617 1.435 1.00 79.75 303 ILE A CA 1
ATOM 2484 C C . ILE A 1 303 ? -9.311 15.675 2.909 1.00 79.75 303 ILE A C 1
ATOM 2486 O O . ILE A 1 303 ? -9.450 14.623 3.538 1.00 79.75 303 ILE A O 1
ATOM 2490 N N . PRO A 1 304 ? -9.542 16.867 3.482 1.00 78.00 304 PRO A N 1
ATOM 2491 C CA . PRO A 1 304 ? -9.967 17.006 4.874 1.00 78.00 304 PRO A CA 1
ATOM 2492 C C . PRO A 1 304 ? -11.269 16.284 5.194 1.00 78.00 304 PRO A C 1
ATOM 2494 O O . PRO A 1 304 ? -12.133 16.128 4.335 1.00 78.00 304 PRO A O 1
ATOM 2497 N N . LEU A 1 305 ? -11.474 15.973 6.477 1.00 78.25 305 LEU A N 1
ATOM 2498 C CA . LEU A 1 305 ? -12.705 15.371 6.993 1.00 78.25 305 LEU A CA 1
ATOM 2499 C C . LEU A 1 305 ? -13.989 16.076 6.546 1.00 78.25 305 LEU A C 1
ATOM 2501 O O . LEU A 1 305 ? -14.959 15.391 6.237 1.00 78.25 305 LEU A O 1
ATOM 2505 N N . SER A 1 306 ? -14.019 17.411 6.542 1.00 77.75 306 SER A N 1
ATOM 2506 C CA . SER A 1 306 ? -15.212 18.178 6.162 1.00 77.75 306 SER A CA 1
ATOM 2507 C C . SER A 1 306 ? -15.641 17.888 4.724 1.00 77.75 306 SER A C 1
ATOM 2509 O O . SER A 1 306 ? -16.796 17.548 4.502 1.00 77.75 306 SER A O 1
ATOM 2511 N N . GLU A 1 307 ? -14.698 17.943 3.781 1.00 78.31 307 GLU A N 1
ATOM 2512 C CA . GLU A 1 307 ? -14.922 17.660 2.357 1.00 78.31 307 GLU A CA 1
ATOM 2513 C C . GLU A 1 307 ? -15.153 16.156 2.121 1.00 78.31 307 GLU A C 1
ATOM 2515 O O . GLU A 1 307 ? -16.074 15.745 1.415 1.00 78.31 307 GLU A O 1
ATOM 2520 N N . ALA A 1 308 ? -14.358 15.300 2.773 1.00 80.25 308 ALA A N 1
ATOM 2521 C CA . ALA A 1 308 ? -14.447 13.854 2.610 1.00 80.25 308 ALA A CA 1
ATOM 2522 C C . ALA A 1 308 ? -15.797 13.300 3.093 1.00 80.25 308 ALA A C 1
ATOM 2524 O O . ALA A 1 308 ? -16.334 12.383 2.472 1.00 80.25 308 ALA A O 1
ATOM 2525 N N . LYS A 1 309 ? -16.388 13.846 4.167 1.00 79.19 309 LYS A N 1
ATOM 2526 C CA . LYS A 1 309 ? -17.685 13.378 4.693 1.00 79.19 309 LYS A CA 1
ATOM 2527 C C . LYS A 1 309 ? -18.805 13.430 3.654 1.00 79.19 309 LYS A C 1
ATOM 2529 O O . LYS A 1 309 ? -19.641 12.526 3.653 1.00 79.19 309 LYS A O 1
ATOM 2534 N N . GLU A 1 310 ? -18.809 14.427 2.773 1.00 76.31 310 GLU A N 1
ATOM 2535 C CA . GLU A 1 310 ? -19.838 14.594 1.739 1.00 76.31 310 GLU A CA 1
ATOM 2536 C C . GLU A 1 310 ? -19.767 13.487 0.681 1.00 76.31 310 GLU A C 1
ATOM 2538 O O . GLU A 1 310 ? -20.780 12.895 0.305 1.00 76.31 310 GLU A O 1
ATOM 2543 N N . ILE A 1 311 ? -18.557 13.132 0.256 1.00 71.19 311 ILE A N 1
ATOM 2544 C CA . ILE A 1 311 ? -18.333 12.078 -0.740 1.00 71.19 311 ILE A CA 1
ATOM 2545 C C . ILE A 1 311 ? -18.532 10.698 -0.130 1.00 71.19 311 ILE A C 1
ATOM 2547 O O . ILE A 1 311 ? -19.216 9.839 -0.699 1.00 71.19 311 ILE A O 1
ATOM 2551 N N . LEU A 1 312 ? -17.947 10.489 1.047 1.00 72.19 312 LEU A N 1
ATOM 2552 C CA . LEU A 1 312 ? -17.920 9.195 1.710 1.00 72.19 312 LEU A CA 1
ATOM 2553 C C . LEU A 1 312 ? -19.287 8.788 2.263 1.00 72.19 312 LEU A C 1
ATOM 2555 O O . LEU A 1 312 ? -19.526 7.595 2.414 1.00 72.19 312 LEU A O 1
ATOM 2559 N N . ALA A 1 313 ? -20.220 9.729 2.469 1.00 70.31 313 ALA A N 1
ATOM 2560 C CA . ALA A 1 313 ? -21.628 9.417 2.754 1.00 70.31 313 ALA A CA 1
ATOM 2561 C C . ALA A 1 313 ? -22.264 8.491 1.702 1.00 70.31 313 ALA A C 1
ATOM 2563 O O . ALA A 1 313 ? -23.254 7.820 1.980 1.00 70.31 313 ALA A O 1
ATOM 2564 N N . THR A 1 314 ? -21.697 8.442 0.494 1.00 66.94 314 THR A N 1
ATOM 2565 C CA . THR A 1 314 ? -22.190 7.611 -0.609 1.00 66.94 314 THR A CA 1
ATOM 2566 C C . THR A 1 314 ? -21.396 6.314 -0.808 1.00 66.94 314 THR A C 1
ATOM 2568 O O . THR A 1 314 ? -21.625 5.591 -1.783 1.00 66.94 314 THR A O 1
ATOM 2571 N N . ILE A 1 315 ? -20.458 5.996 0.096 1.00 69.69 315 ILE A N 1
ATOM 2572 C CA . ILE A 1 315 ? -19.543 4.858 -0.025 1.00 69.69 315 ILE A CA 1
ATOM 2573 C C . ILE A 1 315 ? -19.615 3.966 1.230 1.00 69.69 315 ILE A C 1
ATOM 2575 O O . ILE A 1 315 ? -18.950 4.268 2.221 1.00 69.69 315 ILE A O 1
ATOM 2579 N N . PRO A 1 316 ? -20.299 2.801 1.164 1.00 67.94 316 PRO A N 1
ATOM 2580 C CA . PRO A 1 316 ? -20.537 1.934 2.327 1.00 67.94 316 PRO A CA 1
ATOM 2581 C C . PRO A 1 316 ? -19.281 1.502 3.097 1.00 67.94 316 PRO A C 1
ATOM 2583 O O . PRO A 1 316 ? -19.279 1.361 4.318 1.00 67.94 316 PRO A O 1
ATOM 2586 N N . LYS A 1 317 ? -18.157 1.327 2.388 1.00 66.94 317 LYS A N 1
ATOM 2587 C CA . LYS A 1 317 ? -16.855 0.987 2.990 1.00 66.94 317 LYS A CA 1
ATOM 2588 C C . LYS A 1 317 ? -16.399 2.021 4.034 1.00 66.94 317 LYS A C 1
ATOM 2590 O O . LYS A 1 317 ? -15.650 1.680 4.944 1.00 66.94 317 LYS A O 1
ATOM 2595 N N . PHE A 1 318 ? -16.856 3.262 3.905 1.00 71.38 318 PHE A N 1
ATOM 2596 C CA . PHE A 1 318 ? -16.525 4.376 4.782 1.00 71.38 318 PHE A CA 1
ATOM 2597 C C . PHE A 1 318 ? -17.703 4.799 5.671 1.00 71.38 318 PHE A C 1
ATOM 2599 O O . PHE A 1 318 ? -17.654 5.870 6.266 1.00 71.38 318 PHE A O 1
ATOM 2606 N N . ASP A 1 319 ? -18.734 3.963 5.850 1.00 67.12 319 ASP A N 1
ATOM 2607 C CA . ASP A 1 319 ? -19.892 4.289 6.703 1.00 67.12 319 ASP A CA 1
ATOM 2608 C C . ASP A 1 319 ? -19.500 4.621 8.152 1.00 67.12 319 ASP A C 1
ATOM 2610 O O . ASP A 1 319 ? -20.181 5.384 8.842 1.00 67.12 319 ASP A O 1
ATOM 2614 N N . PHE A 1 320 ? -18.375 4.079 8.631 1.00 69.81 320 PHE A N 1
ATOM 2615 C CA . PHE A 1 320 ? -17.838 4.413 9.950 1.00 69.81 320 PHE A CA 1
ATOM 2616 C C . PHE A 1 320 ? -17.446 5.896 10.067 1.00 69.81 320 PHE A C 1
ATOM 2618 O O . PHE A 1 320 ? -17.543 6.451 11.159 1.00 69.81 320 PHE A O 1
ATOM 2625 N N . VAL A 1 321 ? -17.090 6.560 8.959 1.00 68.50 321 VAL A N 1
ATOM 2626 C CA . VAL A 1 321 ? -16.678 7.975 8.916 1.00 68.50 321 VAL A CA 1
ATOM 2627 C C . VAL A 1 321 ? -17.807 8.907 9.348 1.00 68.50 321 VAL A C 1
ATOM 2629 O O . VAL A 1 321 ? -17.565 9.918 10.009 1.00 68.50 321 VAL A O 1
ATOM 2632 N N . GLN A 1 322 ? -19.059 8.538 9.069 1.00 68.38 322 GLN A N 1
ATOM 2633 C CA . GLN A 1 322 ? -20.225 9.302 9.524 1.00 68.38 322 GLN A CA 1
ATOM 2634 C C . GLN A 1 322 ? -20.380 9.273 11.051 1.00 68.38 322 GLN A C 1
ATOM 2636 O O . GLN A 1 322 ? -20.970 10.178 11.636 1.00 68.38 322 GLN A O 1
ATOM 2641 N N . LYS A 1 323 ? -19.817 8.252 11.706 1.00 71.75 323 LYS A N 1
ATOM 2642 C CA . LYS A 1 323 ? -19.838 8.080 13.164 1.00 71.75 323 LYS A CA 1
ATOM 2643 C C . LYS A 1 323 ? -18.607 8.679 13.847 1.00 71.75 323 LYS A C 1
ATOM 2645 O O . LYS A 1 323 ? -18.579 8.737 15.076 1.00 71.75 323 LYS A O 1
ATOM 2650 N N . LEU A 1 324 ? -17.609 9.128 13.079 1.00 69.00 324 LEU A N 1
ATOM 2651 C CA . LEU A 1 324 ? -16.424 9.777 13.628 1.00 69.00 324 LEU A CA 1
ATOM 2652 C C . LEU A 1 324 ? -16.808 11.142 14.202 1.00 69.00 324 LEU A C 1
ATOM 2654 O O . LEU A 1 324 ? -17.364 12.009 13.509 1.00 69.00 324 LEU A O 1
ATOM 2658 N N . ARG A 1 325 ? -16.488 11.319 15.488 1.00 67.44 325 ARG A N 1
ATOM 2659 C CA . ARG A 1 325 ? -16.561 12.612 16.173 1.00 67.44 325 ARG A CA 1
ATOM 2660 C C . ARG A 1 325 ? -15.622 13.597 15.481 1.00 67.44 325 ARG A C 1
ATOM 2662 O O . ARG A 1 325 ? -14.703 13.191 14.776 1.00 67.44 325 ARG A O 1
ATOM 2669 N N . GLN A 1 326 ? -15.861 14.895 15.641 1.00 66.81 326 GLN A N 1
ATOM 2670 C CA . GLN A 1 326 ? -14.811 15.836 15.264 1.00 66.81 326 GLN A CA 1
ATOM 2671 C C . GLN A 1 326 ? -13.604 15.613 16.190 1.00 66.81 326 GLN A C 1
ATOM 2673 O O . GLN A 1 326 ? -13.830 15.377 17.379 1.00 66.81 326 GLN A O 1
ATOM 2678 N N . PRO A 1 327 ? -12.365 15.639 15.668 1.00 59.81 327 PRO A N 1
ATOM 2679 C CA . PRO A 1 327 ? -11.173 15.542 16.505 1.00 59.81 327 PRO A CA 1
ATOM 2680 C C . PRO A 1 327 ? -11.228 16.600 17.617 1.00 59.81 327 PRO A C 1
ATOM 2682 O O . PRO A 1 327 ? -11.451 17.776 17.334 1.00 59.81 327 PRO A O 1
ATOM 2685 N N . GLU A 1 328 ? -11.072 16.188 18.878 1.00 52.69 328 GLU A N 1
ATOM 2686 C CA . GLU A 1 328 ? -11.112 17.103 20.035 1.00 52.69 328 GLU A CA 1
ATOM 2687 C C . GLU A 1 328 ? -9.808 17.909 20.186 1.00 52.69 328 GLU A C 1
ATOM 2689 O O . GLU A 1 328 ? -9.774 18.931 20.875 1.00 52.69 328 GLU A O 1
ATOM 2694 N N . THR A 1 329 ? -8.724 17.470 19.544 1.00 51.91 329 THR A N 1
ATOM 2695 C CA . THR A 1 329 ? -7.383 18.024 19.727 1.00 51.91 329 THR A CA 1
ATOM 2696 C C . THR A 1 329 ? -7.106 19.226 18.824 1.00 51.91 329 THR A C 1
ATOM 2698 O O . THR A 1 329 ? -7.331 19.217 17.613 1.00 51.91 329 THR A O 1
ATOM 2701 N N . LYS A 1 330 ? -6.536 20.279 19.423 1.00 45.75 330 LYS A N 1
ATOM 2702 C CA . LYS A 1 330 ? -5.803 21.309 18.683 1.00 45.75 330 LYS A CA 1
ATOM 2703 C C . LYS A 1 330 ? -4.479 20.689 18.252 1.00 45.75 330 LYS A C 1
ATOM 2705 O O . LYS A 1 330 ? -3.571 20.601 19.068 1.00 45.75 330 LYS A O 1
ATOM 2710 N N . ILE A 1 331 ? -4.382 20.254 17.001 1.00 48.69 331 ILE A N 1
ATOM 2711 C CA . ILE A 1 331 ? -3.128 19.735 16.450 1.00 48.69 331 ILE A CA 1
ATOM 2712 C C . ILE A 1 331 ? -2.119 20.890 16.431 1.00 48.69 331 ILE A C 1
ATOM 2714 O O . ILE A 1 331 ? -2.239 21.825 15.634 1.00 48.69 331 ILE A O 1
ATOM 2718 N N . THR A 1 332 ? -1.163 20.884 17.355 1.00 41.25 332 THR A N 1
ATOM 2719 C CA . THR A 1 332 ? -0.101 21.890 17.396 1.00 41.25 332 THR A CA 1
ATOM 2720 C C . THR A 1 332 ? 0.840 21.680 16.213 1.00 41.25 332 THR A C 1
ATOM 2722 O O . THR A 1 332 ? 1.226 20.560 15.916 1.00 41.25 332 THR A O 1
ATOM 2725 N N . ASN A 1 333 ? 1.194 22.761 15.512 1.00 41.34 333 ASN A N 1
ATOM 2726 C CA . ASN A 1 333 ? 2.060 22.769 14.320 1.00 41.34 333 ASN A CA 1
ATOM 2727 C C . ASN A 1 333 ? 1.486 22.160 13.026 1.00 41.34 333 ASN A C 1
ATOM 2729 O O . ASN A 1 333 ? 2.189 22.156 12.011 1.00 41.34 333 ASN A O 1
ATOM 2733 N N . PHE A 1 334 ? 0.217 21.736 12.985 1.00 45.41 334 PHE A N 1
ATOM 2734 C CA . PHE A 1 334 ? -0.406 21.376 11.710 1.00 45.41 334 PHE A CA 1
ATOM 2735 C C . PHE A 1 334 ? -0.688 22.622 10.872 1.00 45.41 334 PHE A C 1
ATOM 2737 O O . PHE A 1 334 ? -1.585 23.413 11.165 1.00 45.41 334 PHE A O 1
ATOM 2744 N N . ASN A 1 335 ? 0.083 22.785 9.801 1.00 47.59 335 ASN A N 1
ATOM 2745 C CA . ASN A 1 335 ? -0.178 23.790 8.786 1.00 47.59 335 ASN A CA 1
ATOM 2746 C C . ASN A 1 335 ? -0.852 23.116 7.584 1.00 47.59 335 ASN A C 1
ATOM 2748 O O . ASN A 1 335 ? -0.184 22.555 6.714 1.00 47.59 335 ASN A O 1
ATOM 2752 N N . TYR A 1 336 ? -2.185 23.183 7.563 1.00 47.38 336 TYR A N 1
ATOM 2753 C CA . TYR A 1 336 ? -3.015 22.671 6.473 1.00 47.38 336 TYR A CA 1
ATOM 2754 C C . TYR A 1 336 ? -2.576 23.215 5.105 1.00 47.38 336 TYR A C 1
ATOM 2756 O O . TYR A 1 336 ? -2.464 22.456 4.146 1.00 47.38 336 TYR A O 1
ATOM 2764 N N . GLU A 1 337 ? -2.235 24.502 5.029 1.00 42.06 337 GLU A N 1
ATOM 2765 C CA . GLU A 1 337 ? -1.821 25.161 3.788 1.00 42.06 337 GLU A CA 1
ATOM 2766 C C . GLU A 1 337 ? -0.485 24.619 3.260 1.00 42.06 337 GLU A C 1
ATOM 2768 O O . GLU A 1 337 ? -0.336 24.437 2.058 1.00 42.06 337 GLU A O 1
ATOM 2773 N N . LYS A 1 338 ? 0.475 24.270 4.130 1.00 47.44 338 LYS A N 1
ATOM 2774 C CA . LYS A 1 338 ? 1.752 23.660 3.706 1.00 47.44 338 LYS A CA 1
ATOM 2775 C C . LYS A 1 338 ? 1.586 22.268 3.097 1.00 47.44 338 LYS A C 1
ATOM 2777 O O . LYS A 1 338 ? 2.352 21.931 2.204 1.00 47.44 338 LYS A O 1
ATOM 2782 N N . LEU A 1 339 ? 0.624 21.474 3.576 1.00 48.00 339 LEU A N 1
ATOM 2783 C CA . LEU A 1 339 ? 0.329 20.136 3.045 1.00 48.00 339 LEU A CA 1
ATOM 2784 C C . LEU A 1 339 ? -0.415 20.210 1.704 1.00 48.00 339 LEU A C 1
ATOM 2786 O O . LEU A 1 339 ? -0.167 19.419 0.799 1.00 48.00 339 LEU A O 1
ATOM 2790 N N . VAL A 1 340 ? -1.346 21.159 1.587 1.00 43.78 340 VAL A N 1
ATOM 2791 C CA . VAL A 1 340 ? -2.138 21.366 0.368 1.00 43.78 340 VAL A CA 1
ATOM 2792 C C . VAL A 1 340 ? -1.275 21.974 -0.745 1.00 43.78 340 VAL A C 1
ATOM 2794 O O . VAL A 1 340 ? -1.366 21.540 -1.894 1.00 43.78 340 VAL A O 1
ATOM 2797 N N . ASN A 1 341 ? -0.368 22.894 -0.398 1.00 43.09 341 ASN A N 1
ATOM 2798 C CA . ASN A 1 341 ? 0.428 23.667 -1.359 1.00 43.09 341 ASN A CA 1
ATOM 2799 C C . ASN A 1 341 ? 1.820 23.074 -1.658 1.00 43.09 341 ASN A C 1
ATOM 2801 O O . ASN A 1 341 ? 2.583 23.664 -2.430 1.00 43.09 341 ASN A O 1
ATOM 2805 N N . SER A 1 342 ? 2.201 21.943 -1.053 1.00 41.28 342 SER A N 1
ATOM 2806 C CA . SER A 1 342 ? 3.466 21.270 -1.368 1.00 41.28 342 SER A CA 1
ATOM 2807 C C . SER A 1 342 ? 3.358 20.456 -2.666 1.00 41.28 342 SER A C 1
ATOM 2809 O O . SER A 1 342 ? 2.331 19.848 -2.965 1.00 41.28 342 SER A O 1
ATOM 2811 N N . ILE A 1 343 ? 4.417 20.483 -3.480 1.00 42.31 343 ILE A N 1
ATOM 2812 C CA . ILE A 1 343 ? 4.491 19.843 -4.805 1.00 42.31 343 ILE A CA 1
ATOM 2813 C C . ILE A 1 343 ? 4.931 18.387 -4.651 1.00 42.31 343 ILE A C 1
ATOM 2815 O O . ILE A 1 343 ? 5.887 18.152 -3.924 1.00 42.31 343 ILE A O 1
ATOM 2819 N N . GLY A 1 344 ? 4.296 17.448 -5.368 1.00 48.62 344 GLY A N 1
ATOM 2820 C CA . GLY A 1 344 ? 4.799 16.093 -5.671 1.00 48.62 344 GLY A CA 1
ATOM 2821 C C . GLY A 1 344 ? 5.621 15.414 -4.566 1.00 48.62 344 GLY A C 1
ATOM 2822 O O . GLY A 1 344 ? 5.063 14.819 -3.650 1.00 48.62 344 GLY A O 1
ATOM 2823 N N . GLU A 1 345 ? 6.950 15.530 -4.641 1.00 36.59 345 GLU A N 1
ATOM 2824 C CA . GLU A 1 345 ? 7.922 14.910 -3.721 1.00 36.59 345 GLU A CA 1
ATOM 2825 C C . GLU A 1 345 ? 7.922 15.488 -2.289 1.00 36.59 345 GLU A C 1
ATOM 2827 O O . GLU A 1 345 ? 8.378 14.839 -1.350 1.00 36.59 345 GLU A O 1
ATOM 2832 N N . LEU A 1 346 ? 7.363 16.686 -2.097 1.00 38.66 346 LEU A N 1
ATOM 2833 C CA . LEU A 1 346 ? 7.160 17.349 -0.803 1.00 38.66 346 LEU A CA 1
ATOM 2834 C C . LEU A 1 346 ? 5.783 17.047 -0.187 1.00 38.66 346 LEU A C 1
ATOM 2836 O O . LEU A 1 346 ? 5.494 17.503 0.924 1.00 38.66 346 LEU A O 1
ATOM 2840 N N . ARG A 1 347 ? 4.926 16.275 -0.871 1.00 49.56 347 ARG A N 1
ATOM 2841 C CA . ARG A 1 347 ? 3.688 15.735 -0.293 1.00 49.56 347 ARG A CA 1
ATOM 2842 C C . ARG A 1 347 ? 3.994 14.474 0.491 1.00 49.56 347 ARG A C 1
ATOM 2844 O O . ARG A 1 347 ? 3.611 13.369 0.123 1.00 49.56 347 ARG A O 1
ATOM 2851 N N . GLN A 1 348 ? 4.714 14.652 1.587 1.00 48.28 348 GLN A N 1
ATOM 2852 C CA . GLN A 1 348 ? 4.739 13.630 2.619 1.00 48.28 348 GLN A CA 1
ATOM 2853 C C . GLN A 1 348 ? 3.349 13.573 3.250 1.00 48.28 348 GLN A C 1
ATOM 2855 O O . GLN A 1 348 ? 2.698 14.609 3.422 1.00 48.28 348 GLN A O 1
ATOM 2860 N N . GLU A 1 349 ? 2.882 12.367 3.573 1.00 52.22 349 GLU A N 1
ATOM 2861 C CA . GLU A 1 349 ? 1.700 12.209 4.414 1.00 52.22 349 GLU A CA 1
ATOM 2862 C C . GLU A 1 349 ? 1.842 13.129 5.637 1.00 52.22 349 GLU A C 1
ATOM 2864 O O . GLU A 1 349 ? 2.953 13.246 6.173 1.00 52.22 349 GLU A O 1
ATOM 2869 N N . PRO A 1 350 ? 0.771 13.816 6.079 1.00 48.91 350 PRO A N 1
ATOM 2870 C CA . PRO A 1 350 ? 0.880 14.677 7.244 1.00 48.91 350 PRO A CA 1
ATOM 2871 C C . PRO A 1 350 ? 1.437 13.850 8.401 1.00 48.91 350 PRO A C 1
ATOM 2873 O O . PRO A 1 350 ? 0.905 12.781 8.724 1.00 48.91 350 PRO A O 1
ATOM 2876 N N . GLN A 1 351 ? 2.535 14.332 8.984 1.00 51.84 351 GLN A N 1
ATOM 2877 C CA . GLN A 1 351 ? 3.133 13.709 10.153 1.00 51.84 351 GLN A CA 1
ATOM 2878 C C . GLN A 1 351 ? 2.099 13.778 11.279 1.00 51.84 351 GLN A C 1
ATOM 2880 O O . GLN A 1 351 ? 1.672 14.860 11.674 1.00 51.84 351 GLN A O 1
ATOM 2885 N N . ILE A 1 352 ? 1.670 12.612 11.762 1.00 51.47 352 ILE A N 1
ATOM 2886 C CA . ILE A 1 352 ? 0.772 12.478 12.924 1.00 51.47 352 ILE A CA 1
ATOM 2887 C C . ILE A 1 352 ? 1.606 12.420 14.224 1.00 51.47 352 ILE A C 1
ATOM 2889 O O . ILE A 1 352 ? 1.093 12.161 15.306 1.00 51.47 352 ILE A O 1
ATOM 2893 N N . GLN A 1 353 ? 2.923 12.614 14.125 1.00 44.00 353 GLN A N 1
ATOM 2894 C CA . GLN A 1 353 ? 3.814 12.670 15.277 1.00 44.00 353 GLN A CA 1
ATOM 2895 C C . GLN A 1 353 ? 3.779 14.099 15.829 1.00 44.00 353 GLN A C 1
ATOM 2897 O O . GLN A 1 353 ? 3.975 15.046 15.071 1.00 44.00 353 GLN A O 1
ATOM 2902 N N . ASP A 1 354 ? 3.496 14.202 17.130 1.00 33.81 354 ASP A N 1
ATOM 2903 C CA . ASP A 1 354 ? 3.229 15.412 17.928 1.00 33.81 354 ASP A CA 1
ATOM 2904 C C . ASP A 1 354 ? 1.765 15.918 17.914 1.00 33.81 354 ASP A C 1
ATOM 2906 O O . ASP A 1 354 ? 1.482 17.065 17.553 1.00 33.81 354 ASP A O 1
ATOM 2910 N N . VAL A 1 355 ? 0.835 15.061 18.371 1.00 37.44 355 VAL A N 1
ATOM 2911 C CA . VAL A 1 355 ? -0.494 15.459 18.898 1.00 37.44 355 VAL A CA 1
ATOM 2912 C C . VAL A 1 355 ? -0.477 15.449 20.421 1.00 37.44 355 VAL A C 1
ATOM 2914 O O . VAL A 1 355 ? -0.000 14.437 20.988 1.00 37.44 355 VAL A O 1
#

Radius of gyration: 25.8 Å; chains: 1; bounding box: 60×102×56 Å

Secondary structure (DSSP, 8-state):
---SSSSSTTSSTT----EEEEEEEEEETTTTEEEEEEEEEEEE--SSTTS-S-EEEEEEE----SHHHHHHHHHHHHHHHHHHH-HHHHHHHHHHHHHHHHHHHHHHHHS---S--PPPGGGSPEEEEEEEEEEEEEETTEEEEEEEEEEEES---SS--STTEEEEEEEEEEETTT--EEE------HHHHHHHHHHHHHHHHHHHHHHHHSS-HHHHHTTT-------------------------PPPP-------SGGGG--GGG-EEEEETTEEEEEE-TT-SGGGGGTT--EEEEEEHHHHHHHHTT-GGGGGGGGPPPP-S--TT--HHHHHS--GGG-PPPP----

pLDDT: mean 70.65, std 21.74, range [30.03, 97.19]

Sequence (355 aa):
MKKQFSIIFWLIAFLVPLNILKAQVVYDVFSNQSLEVNIYYKEMIPEQPFIKGKVELNYLSLPENTAAAKSINKQAMDICLLYLNKEAAYLKLHAEMAKKLEVLNELNNSKNQIRYRYENASNLSSNLSGINCNVVSLISDVLLFEITFLFKLGQSRQYDNESRNIMLCHYYSANLKTGQVQPWKNNLNNSQLDKIQQMISPKLNETYNLATSKLDLKELSMLDDENEYEEEYDEEYDEEYDENEGIKPKAPNPKTIECEDICERIDLKEADIYWHGWGLMISFQRYSQSSKIYFGSPFSIFIPLSEAKEILATIPKFDFVQKLRQPETKITNFNYEKLVNSIGELRQEPQIQDV

Foldseek 3Di:
DPDDPPPVVVVVVPPPPFDFPDWDWAAALQVRDIFTKTKTWDWDDQPDPVADDIEIEIFIAGPDPDPLRVLLRVVRVCVLCCLRHPPVNVVVVVVVLVLLLVLLLCLVVPPPDDDDPPDRLNPWDKHFHYWHKAWFHDHPQKTKIKIKTWIATHDDDDDDGPVRIDIDIWMWIARSVRSDIDTQADPDDPVLVVVVLVVCLVLVQLQLCLVVVVCPVVVVVVVVDDDDDDDDDDDDDDDDDDDDDDDDDDDDDPPDPDRPPLSVQDDQNQWDWDDGHQWIKTKHAFSDSSCVSVSRAIFMDTDGLVRRVVSCVPPPVCPCSVVRDDRPDPQPPDDPCQCSRDHRVSNDPPPPPRD